Protein AF-A0A972XB50-F1 (afdb_monomer_lite)

Foldseek 3Di:
DDPPPPPPPPPPPDDDDVLVVLLVVLLVLLCVQCVVVLVDPDADDVLVVLVVQQLDQVSLVVVQVVCLQQLQNCVSVVCVVQRNPPCSLSVLLCLQSVLLSLLLSLQLLLCVLLVPDDSVVSSVVSSCSSNDCPDPQRSHNVCSLLSQLSNLQSVLLSLVSVQDPDDPVNVVSPVSSLVSPLSSCSRHVCVVVLVVSLLSLLVSCCVVVVDDDSVVSSVVSCVSCVVSVCSVVVSVVCSVPPRQNRDPCNPPPDDDPDPVVVVVVVCCCCVVPVVVVVCVVVDPPPVPD

Structure (mmCIF, N/CA/C/O backbone):
data_AF-A0A972XB50-F1
#
_entry.id   AF-A0A972XB50-F1
#
loop_
_atom_site.group_PDB
_atom_site.id
_atom_site.type_symbol
_atom_site.label_atom_id
_atom_site.label_alt_id
_atom_site.label_comp_id
_atom_site.label_asym_id
_atom_site.label_entity_id
_atom_site.label_seq_id
_atom_site.pdbx_PDB_ins_code
_atom_site.Cartn_x
_atom_site.Cartn_y
_atom_site.Cartn_z
_atom_site.occupancy
_atom_site.B_iso_or_equiv
_atom_site.auth_seq_id
_atom_site.auth_comp_id
_atom_site.auth_asym_id
_atom_site.auth_atom_id
_atom_site.pdbx_PDB_model_num
ATOM 1 N N . MET A 1 1 ? -39.879 -7.696 40.692 1.00 48.97 1 MET A N 1
ATOM 2 C CA . MET A 1 1 ? -38.989 -7.023 39.719 1.00 48.97 1 MET A CA 1
ATOM 3 C C . MET A 1 1 ? -37.590 -7.612 39.847 1.00 48.97 1 MET A C 1
ATOM 5 O O . MET A 1 1 ? -36.814 -7.180 40.689 1.00 48.97 1 MET A O 1
ATOM 9 N N . SER A 1 2 ? -37.309 -8.669 39.085 1.00 44.53 2 SER A N 1
ATOM 10 C CA . SER A 1 2 ? -36.024 -9.371 39.072 1.00 44.53 2 SER A CA 1
ATOM 11 C C . SER A 1 2 ? -35.025 -8.618 38.188 1.00 44.53 2 SER A C 1
ATOM 13 O O . SER A 1 2 ? -35.254 -8.424 36.996 1.00 44.53 2 SER A O 1
ATOM 15 N N . ARG A 1 3 ? -33.904 -8.180 38.772 1.00 48.47 3 ARG A N 1
ATOM 16 C CA . ARG A 1 3 ? -32.744 -7.707 38.007 1.00 48.47 3 ARG A CA 1
ATOM 17 C C . ARG A 1 3 ? -32.146 -8.907 37.283 1.00 48.47 3 ARG A C 1
ATOM 19 O O . ARG A 1 3 ? -31.431 -9.697 37.889 1.00 48.47 3 ARG A O 1
ATOM 26 N N . ILE A 1 4 ? -32.443 -9.037 35.994 1.00 48.28 4 ILE A N 1
ATOM 27 C CA . ILE A 1 4 ? -31.667 -9.881 35.089 1.00 48.28 4 ILE A CA 1
ATOM 28 C C . ILE A 1 4 ? -30.285 -9.232 35.013 1.00 48.28 4 ILE A C 1
ATOM 30 O O . ILE A 1 4 ? -30.092 -8.229 34.327 1.00 48.28 4 ILE A O 1
ATOM 34 N N . SER A 1 5 ? -29.338 -9.751 35.794 1.00 48.16 5 SER A N 1
ATOM 35 C CA . SER A 1 5 ? -27.931 -9.411 35.648 1.00 48.16 5 SER A CA 1
ATOM 36 C C . SER A 1 5 ? -27.482 -9.962 34.301 1.00 48.16 5 SER A C 1
ATOM 38 O O . SER A 1 5 ? -27.169 -11.145 34.177 1.00 48.16 5 SER A O 1
ATOM 40 N N . GLN A 1 6 ? -27.498 -9.112 33.277 1.00 44.06 6 GLN A N 1
ATOM 41 C CA . GLN A 1 6 ? -26.770 -9.364 32.044 1.00 44.06 6 GLN A CA 1
ATOM 42 C C . GLN A 1 6 ? -25.288 -9.433 32.410 1.00 44.06 6 GLN A C 1
ATOM 44 O O . GLN A 1 6 ? -24.593 -8.422 32.480 1.00 44.06 6 GLN A O 1
ATOM 49 N N . THR A 1 7 ? -24.818 -10.640 32.706 1.00 44.72 7 THR A N 1
ATOM 50 C CA . THR A 1 7 ? -23.404 -10.978 32.666 1.00 44.72 7 THR A CA 1
ATOM 51 C C . THR A 1 7 ? -22.983 -10.814 31.217 1.00 44.72 7 THR A C 1
ATOM 53 O O . THR A 1 7 ? -23.210 -11.687 30.379 1.00 44.72 7 THR A O 1
ATOM 56 N N . SER A 1 8 ? -22.455 -9.636 30.905 1.00 41.78 8 SER A N 1
ATOM 57 C CA . SER A 1 8 ? -21.734 -9.384 29.670 1.00 41.78 8 SER A CA 1
ATOM 58 C C . SER A 1 8 ? -20.698 -10.498 29.494 1.00 41.78 8 SER A C 1
ATOM 60 O O . SER A 1 8 ? -19.988 -10.806 30.456 1.00 41.78 8 SER A O 1
ATOM 62 N N . PRO A 1 9 ? -20.617 -11.145 28.315 1.00 44.62 9 PRO A N 1
ATOM 63 C CA . PRO A 1 9 ? -19.616 -12.170 28.076 1.00 44.62 9 PRO A CA 1
ATOM 64 C C . PRO A 1 9 ? -18.245 -11.534 28.282 1.00 44.62 9 PRO A C 1
ATOM 66 O O . PRO A 1 9 ? -17.811 -10.662 27.524 1.00 44.62 9 PRO A O 1
ATOM 69 N N . SER A 1 10 ? -17.590 -11.934 29.366 1.00 39.41 10 SER A N 1
ATOM 70 C CA . SER A 1 10 ? -16.222 -11.573 29.670 1.00 39.41 10 SER A CA 1
ATOM 71 C C . SER A 1 10 ? -15.345 -12.202 28.594 1.00 39.41 10 SER A C 1
ATOM 73 O O . SER A 1 10 ? -14.933 -13.354 28.684 1.00 39.41 10 SER A O 1
ATOM 75 N N . PHE A 1 11 ? -15.050 -11.433 27.544 1.00 47.75 11 PHE A N 1
ATOM 76 C CA . PHE A 1 11 ? -13.965 -11.720 26.608 1.00 47.75 11 PHE A CA 1
ATOM 77 C C . PHE A 1 11 ? -12.626 -11.572 27.346 1.00 47.75 11 PHE A C 1
ATOM 79 O O . PHE A 1 11 ? -11.845 -10.647 27.115 1.00 47.75 11 PHE A O 1
ATOM 86 N N . ALA A 1 12 ? -12.362 -12.491 28.271 1.00 43.94 12 ALA A N 1
ATOM 87 C CA . ALA A 1 12 ? -11.057 -12.720 28.853 1.00 43.94 12 ALA A CA 1
ATOM 88 C C . ALA A 1 12 ? -10.196 -13.419 27.790 1.00 43.94 12 ALA A C 1
ATOM 90 O O . ALA A 1 12 ? -10.002 -14.630 27.806 1.00 43.94 12 ALA A O 1
ATOM 91 N N . ILE A 1 13 ? -9.727 -12.646 26.807 1.00 45.81 13 ILE A N 1
ATOM 92 C CA . ILE A 1 13 ? -8.777 -13.131 25.806 1.00 45.81 13 ILE A CA 1
ATOM 93 C C . ILE A 1 13 ? -7.420 -13.263 26.489 1.00 45.81 13 ILE A C 1
ATOM 95 O O . ILE A 1 13 ? -6.760 -12.271 26.812 1.00 45.81 13 ILE A O 1
ATOM 99 N N . ALA A 1 14 ? -7.033 -14.517 26.694 1.00 44.34 14 ALA A N 1
ATOM 100 C CA . ALA A 1 14 ? -5.740 -14.927 27.191 1.00 44.34 14 ALA A CA 1
ATOM 101 C C . ALA A 1 14 ? -4.576 -14.335 26.365 1.00 44.34 14 ALA A C 1
ATOM 103 O O . ALA A 1 14 ? -4.533 -14.338 25.134 1.00 44.34 14 ALA A O 1
ATOM 104 N N . GLN A 1 15 ? -3.668 -13.770 27.150 1.00 45.50 15 GLN A N 1
ATOM 105 C CA . GLN A 1 15 ? -2.257 -13.429 26.996 1.00 45.50 15 GLN A CA 1
ATOM 106 C C . GLN A 1 15 ? -1.523 -13.722 25.667 1.00 45.50 15 GLN A C 1
ATOM 108 O O . GLN A 1 15 ? -1.331 -14.856 25.247 1.00 45.50 15 GLN A O 1
ATOM 113 N N . GLY A 1 16 ? -0.978 -12.644 25.089 1.00 54.34 16 GLY A N 1
ATOM 114 C CA . GLY A 1 16 ? 0.437 -12.514 24.693 1.00 54.34 16 GLY A CA 1
ATOM 115 C C . GLY A 1 16 ? 1.001 -13.294 23.496 1.00 54.34 16 GLY A C 1
ATOM 116 O O . GLY A 1 16 ? 1.677 -12.684 22.675 1.00 54.34 16 GLY A O 1
ATOM 117 N N . GLY A 1 17 ? 0.756 -14.601 23.379 1.00 61.31 17 GLY A N 1
ATOM 118 C CA . GLY A 1 17 ? 1.557 -15.490 22.516 1.00 61.31 17 GLY A CA 1
ATOM 119 C C . GLY A 1 17 ? 1.054 -15.707 21.082 1.00 61.31 17 GLY A C 1
ATOM 120 O O . GLY A 1 17 ? 1.846 -16.027 20.200 1.00 61.31 17 GLY A O 1
ATOM 121 N N . GLY A 1 18 ? -0.242 -15.508 20.815 1.00 79.06 18 GLY A N 1
ATOM 122 C CA . GLY A 1 18 ? -0.852 -15.948 19.547 1.00 79.06 18 GLY A CA 1
ATOM 123 C C . GLY A 1 18 ? -0.472 -15.132 18.304 1.00 79.06 18 GLY A C 1
ATOM 124 O O . GLY A 1 18 ? -0.478 -15.654 17.195 1.00 79.06 18 GLY A O 1
ATOM 125 N N . SER A 1 19 ? -0.102 -13.853 18.448 1.00 87.44 19 SER A N 1
ATOM 126 C CA . SER A 1 19 ? 0.116 -12.993 17.273 1.00 87.44 19 SER A CA 1
ATOM 127 C C . SER A 1 19 ? 1.281 -13.452 16.399 1.00 87.44 19 SER A C 1
ATOM 129 O O . SER A 1 19 ? 1.175 -13.393 15.179 1.00 87.44 19 SER A O 1
ATOM 131 N N . PHE A 1 20 ? 2.370 -13.920 17.012 1.00 93.81 20 PHE A N 1
ATOM 132 C CA . PHE A 1 20 ? 3.528 -14.410 16.267 1.00 93.81 20 PHE A CA 1
ATOM 133 C C . PHE A 1 20 ? 3.198 -15.703 15.517 1.00 93.81 20 PHE A C 1
ATOM 135 O O . PHE A 1 20 ? 3.471 -15.804 14.327 1.00 93.81 20 PHE A O 1
ATOM 142 N N . GLN A 1 21 ? 2.532 -16.650 16.184 1.00 95.69 21 GLN A N 1
ATOM 143 C CA . GLN A 1 21 ? 2.100 -17.906 15.564 1.00 95.69 21 GLN A CA 1
ATOM 144 C C . GLN A 1 21 ? 1.172 -17.657 14.368 1.00 95.69 21 GLN A C 1
ATOM 146 O O . GLN A 1 21 ? 1.336 -18.280 13.326 1.00 95.69 21 GLN A O 1
ATOM 151 N N . HIS A 1 22 ? 0.240 -16.707 14.483 1.00 96.69 22 HIS A N 1
ATOM 152 C CA . HIS A 1 22 ? -0.677 -16.355 13.395 1.00 96.69 22 HIS A CA 1
ATOM 153 C C . HIS A 1 22 ? 0.064 -15.731 12.205 1.00 96.69 22 HIS A C 1
ATOM 155 O O . HIS A 1 22 ? -0.227 -16.071 11.063 1.00 96.69 22 HIS A O 1
ATOM 161 N N . ILE A 1 23 ? 1.057 -14.868 12.455 1.00 97.44 23 ILE A N 1
ATOM 162 C CA . ILE A 1 23 ? 1.918 -14.315 11.398 1.00 97.44 23 ILE A CA 1
ATOM 163 C C . ILE A 1 23 ? 2.697 -15.427 10.691 1.00 97.44 23 ILE A C 1
ATOM 165 O O . ILE A 1 23 ? 2.724 -15.460 9.464 1.00 97.44 23 ILE A O 1
ATOM 169 N N . VAL A 1 24 ? 3.289 -16.358 11.446 1.00 97.69 24 VAL A N 1
ATOM 170 C CA . VAL A 1 24 ? 3.995 -17.513 10.870 1.00 97.69 24 VAL A CA 1
ATOM 171 C C . VAL A 1 24 ? 3.054 -18.323 9.980 1.00 97.69 24 VAL A C 1
ATOM 173 O O . VAL A 1 24 ? 3.419 -18.633 8.851 1.00 97.69 24 VAL A O 1
ATOM 176 N N . TRP A 1 25 ? 1.827 -18.594 10.431 1.00 97.88 25 TRP A N 1
ATOM 177 C CA . TRP A 1 25 ? 0.823 -19.285 9.619 1.00 97.88 25 TRP A CA 1
ATOM 178 C C . TRP A 1 25 ? 0.483 -18.544 8.325 1.00 97.88 25 TRP A C 1
ATOM 180 O O . TRP A 1 25 ? 0.480 -19.164 7.266 1.00 97.88 25 TRP A O 1
ATOM 190 N N . ILE A 1 26 ? 0.258 -17.228 8.382 1.00 97.94 26 ILE A N 1
ATOM 191 C CA . ILE A 1 26 ? -0.007 -16.409 7.188 1.00 97.94 26 ILE A CA 1
ATOM 192 C C . ILE A 1 26 ? 1.157 -16.520 6.193 1.00 97.94 26 ILE A C 1
ATOM 194 O O . ILE A 1 26 ? 0.927 -16.746 5.006 1.00 97.94 26 ILE A O 1
ATOM 198 N N . ILE A 1 27 ? 2.401 -16.416 6.669 1.00 97.62 27 ILE A N 1
ATOM 199 C CA . ILE A 1 27 ? 3.596 -16.523 5.822 1.00 97.62 27 ILE A CA 1
ATOM 200 C C . ILE A 1 27 ? 3.705 -17.920 5.205 1.00 97.62 27 ILE A C 1
ATOM 202 O O . ILE A 1 27 ? 3.918 -18.028 4.000 1.00 97.62 27 ILE A O 1
ATOM 206 N N . LEU A 1 28 ? 3.531 -18.983 5.995 1.00 97.75 28 LEU A N 1
ATOM 207 C CA . LEU A 1 28 ? 3.602 -20.361 5.502 1.00 97.75 28 LEU A CA 1
ATOM 208 C C . LEU A 1 28 ? 2.532 -20.638 4.441 1.00 97.75 28 LEU A C 1
ATOM 210 O O . LEU A 1 28 ? 2.853 -21.202 3.399 1.00 97.75 28 LEU A O 1
ATOM 214 N N . CYS A 1 29 ? 1.289 -20.198 4.660 1.00 97.00 29 CYS A N 1
ATOM 215 C CA . CYS A 1 29 ? 0.222 -20.308 3.665 1.00 97.00 29 CYS A CA 1
ATOM 216 C C . CYS A 1 29 ? 0.545 -19.516 2.392 1.00 97.00 29 CYS A C 1
ATOM 218 O O . CYS A 1 29 ? 0.329 -20.017 1.291 1.00 97.00 29 CYS A O 1
ATOM 220 N N . GLY A 1 30 ? 1.098 -18.308 2.527 1.00 95.00 30 GLY A N 1
ATOM 221 C CA . GLY A 1 30 ? 1.508 -17.495 1.385 1.00 95.00 30 GLY A CA 1
ATOM 222 C C . GLY A 1 30 ? 2.646 -18.123 0.576 1.00 95.00 30 GLY A C 1
ATOM 223 O O . GLY A 1 30 ? 2.576 -18.147 -0.648 1.00 95.00 30 GLY A O 1
ATOM 224 N N . ILE A 1 31 ? 3.660 -18.686 1.241 1.00 95.19 31 ILE A N 1
ATOM 225 C CA . ILE A 1 31 ? 4.750 -19.424 0.583 1.00 95.19 31 ILE A CA 1
ATOM 226 C C . ILE A 1 31 ? 4.213 -20.695 -0.082 1.00 95.19 31 ILE A C 1
ATOM 228 O O . ILE A 1 31 ? 4.604 -21.000 -1.202 1.00 95.19 31 ILE A O 1
ATOM 232 N N . ALA A 1 32 ? 3.306 -21.428 0.564 1.00 95.25 32 ALA A N 1
ATOM 233 C CA . ALA A 1 32 ? 2.708 -22.620 -0.031 1.00 95.25 32 ALA A CA 1
ATOM 234 C C . ALA A 1 32 ? 1.881 -22.291 -1.286 1.00 95.25 32 ALA A C 1
ATOM 236 O O . ALA A 1 32 ? 1.919 -23.050 -2.251 1.00 95.25 32 ALA A O 1
ATOM 237 N N . ALA A 1 33 ? 1.164 -21.163 -1.287 1.00 93.38 33 ALA A N 1
ATOM 238 C CA . ALA A 1 33 ? 0.344 -20.732 -2.418 1.00 93.38 33 ALA A CA 1
ATOM 239 C C . ALA A 1 33 ? 1.173 -20.144 -3.573 1.00 93.38 33 ALA A C 1
ATOM 241 O O . ALA A 1 33 ? 0.917 -20.460 -4.731 1.00 93.38 33 ALA A O 1
ATOM 242 N N . HIS A 1 34 ? 2.170 -19.309 -3.262 1.00 91.44 34 HIS A N 1
ATOM 243 C CA . HIS A 1 34 ? 2.848 -18.460 -4.254 1.00 91.44 34 HIS A CA 1
ATOM 244 C C . HIS A 1 34 ? 4.355 -18.695 -4.360 1.00 91.44 34 HIS A C 1
ATOM 246 O O . HIS A 1 34 ? 5.009 -18.116 -5.218 1.00 91.44 34 HIS A O 1
ATOM 252 N N . GLY A 1 35 ? 4.949 -19.531 -3.508 1.00 90.94 35 GLY A N 1
ATOM 253 C CA . GLY A 1 35 ? 6.400 -19.735 -3.462 1.00 90.94 35 GLY A CA 1
ATOM 254 C C . GLY A 1 35 ? 6.978 -20.316 -4.752 1.00 90.94 35 GLY A C 1
ATOM 255 O O . GLY A 1 35 ? 8.119 -20.017 -5.095 1.00 90.94 35 GLY A O 1
ATOM 256 N N . SER A 1 36 ? 6.184 -21.076 -5.513 1.00 91.88 36 SER A N 1
ATOM 257 C CA . SER A 1 36 ? 6.576 -21.592 -6.830 1.00 91.88 36 SER A CA 1
ATOM 258 C C . SER A 1 36 ? 6.865 -20.480 -7.843 1.00 91.88 36 SER A C 1
ATOM 260 O O . SER A 1 36 ? 7.712 -20.670 -8.710 1.00 91.88 36 SER A O 1
ATOM 262 N N . ILE A 1 37 ? 6.252 -19.298 -7.702 1.00 90.31 37 ILE A N 1
ATOM 263 C CA . ILE A 1 37 ? 6.509 -18.131 -8.561 1.00 90.31 37 ILE A CA 1
ATOM 264 C C . ILE A 1 37 ? 7.985 -17.732 -8.502 1.00 90.31 37 ILE A C 1
ATOM 266 O O . ILE A 1 37 ? 8.566 -17.383 -9.529 1.00 90.31 37 ILE A O 1
ATOM 270 N N . LEU A 1 38 ? 8.625 -17.838 -7.333 1.00 90.62 38 LEU A N 1
ATOM 271 C CA . LEU A 1 38 ? 10.047 -17.521 -7.162 1.00 90.62 38 LEU A CA 1
ATOM 272 C C . LEU A 1 38 ? 10.971 -18.471 -7.938 1.00 90.62 38 LEU A C 1
ATOM 274 O O . LEU A 1 38 ? 12.125 -18.128 -8.177 1.00 90.62 38 LEU A O 1
ATOM 278 N N . LEU A 1 39 ? 10.471 -19.644 -8.338 1.00 90.62 39 LEU A N 1
ATOM 279 C CA . LEU A 1 39 ? 11.202 -20.637 -9.130 1.00 90.62 39 LEU A CA 1
ATOM 280 C C . LEU A 1 39 ? 11.033 -20.433 -10.640 1.00 90.62 39 LEU A C 1
ATOM 282 O O . LEU A 1 39 ? 11.607 -21.179 -11.428 1.00 90.62 39 LEU A O 1
ATOM 286 N N . THR A 1 40 ? 10.234 -19.449 -11.046 1.00 88.75 40 THR A N 1
ATOM 287 C CA . THR A 1 40 ? 10.004 -19.128 -12.454 1.00 88.75 40 THR A CA 1
ATOM 288 C C . THR A 1 40 ? 10.894 -17.977 -12.907 1.00 88.75 40 THR A C 1
ATOM 290 O O . THR A 1 40 ? 11.241 -17.085 -12.130 1.00 88.75 40 THR A O 1
ATOM 293 N N . ASP A 1 41 ? 11.179 -17.931 -14.199 1.00 82.31 41 ASP A N 1
ATOM 294 C CA . ASP A 1 41 ? 11.910 -16.862 -14.881 1.00 82.31 41 ASP A CA 1
ATOM 295 C C . ASP A 1 41 ? 11.006 -16.018 -15.792 1.00 82.31 41 ASP A C 1
ATOM 297 O O . ASP A 1 41 ? 11.502 -15.173 -16.534 1.00 82.31 41 ASP A O 1
ATOM 301 N N . TYR A 1 42 ? 9.679 -16.196 -15.716 1.00 83.81 42 TYR A N 1
ATOM 302 C CA . TYR A 1 42 ? 8.776 -15.465 -16.599 1.00 83.81 42 TYR A CA 1
ATOM 303 C C . TYR A 1 42 ? 8.907 -13.949 -16.399 1.00 83.81 42 TYR A C 1
ATOM 305 O O . TYR A 1 42 ? 9.027 -13.445 -15.274 1.00 83.81 42 TYR A O 1
ATOM 313 N N . ILE A 1 43 ? 8.838 -13.244 -17.523 1.00 83.75 43 ILE A N 1
ATOM 314 C CA . ILE A 1 43 ? 8.737 -11.795 -17.638 1.00 83.75 43 ILE A CA 1
ATOM 315 C C . ILE A 1 43 ? 7.552 -11.545 -18.565 1.00 83.75 43 ILE A C 1
ATOM 317 O O . ILE A 1 43 ? 7.488 -12.114 -19.655 1.00 83.75 43 ILE A O 1
ATOM 321 N N . LEU A 1 44 ? 6.591 -10.738 -18.121 1.00 85.44 44 LEU A N 1
ATOM 322 C CA . LEU A 1 44 ? 5.470 -10.334 -18.968 1.00 85.44 44 LEU A CA 1
ATOM 323 C C . LEU A 1 44 ? 5.835 -9.079 -19.759 1.00 85.44 44 LEU A C 1
ATOM 325 O O . LEU A 1 44 ? 6.855 -8.442 -19.500 1.00 85.44 44 LEU A O 1
ATOM 329 N N . TRP A 1 45 ? 4.992 -8.747 -20.735 1.00 77.94 45 TRP A N 1
ATOM 330 C CA . TRP A 1 45 ? 5.256 -7.715 -21.737 1.00 77.94 45 TRP A CA 1
ATOM 331 C C . TRP A 1 45 ? 5.790 -6.399 -21.146 1.00 77.94 45 TRP A C 1
ATOM 333 O O . TRP A 1 45 ? 6.876 -5.959 -21.521 1.00 77.94 45 TRP A O 1
ATOM 343 N N . ASP A 1 46 ? 5.090 -5.820 -20.167 1.00 83.94 46 ASP A N 1
ATOM 344 C CA . ASP A 1 46 ? 5.488 -4.542 -19.560 1.00 83.94 46 ASP A CA 1
ATOM 345 C C . ASP A 1 46 ? 6.828 -4.654 -18.814 1.00 83.94 46 ASP A C 1
ATOM 347 O O . ASP A 1 46 ? 7.689 -3.775 -18.912 1.00 83.94 46 ASP A O 1
ATOM 351 N N . GLY A 1 47 ? 7.055 -5.774 -18.126 1.00 88.00 47 GLY A N 1
ATOM 352 C CA . GLY A 1 47 ? 8.304 -6.075 -17.435 1.00 88.00 47 GLY A CA 1
ATOM 353 C C . GLY A 1 47 ? 9.509 -6.192 -18.363 1.00 88.00 47 GLY A C 1
ATOM 354 O O . GLY A 1 47 ? 10.619 -5.860 -17.948 1.00 88.00 47 GLY A O 1
ATOM 355 N N . TRP A 1 48 ? 9.321 -6.588 -19.625 1.00 88.69 48 TRP A N 1
ATOM 356 C CA . TRP A 1 48 ? 10.410 -6.580 -20.603 1.00 88.69 48 TRP A CA 1
ATOM 357 C C . TRP A 1 48 ? 10.875 -5.148 -20.895 1.00 88.69 48 TRP A C 1
ATOM 359 O O . TRP A 1 48 ? 12.074 -4.862 -20.829 1.00 88.69 48 TRP A O 1
ATOM 369 N N . SER A 1 49 ? 9.938 -4.218 -21.118 1.00 89.12 49 SER A N 1
ATOM 370 C CA . SER A 1 49 ? 10.263 -2.806 -21.351 1.00 89.12 49 SER A CA 1
ATOM 371 C C . SER A 1 49 ? 10.944 -2.177 -20.135 1.00 89.12 49 SER A C 1
ATOM 373 O O . SER A 1 49 ? 12.040 -1.634 -20.274 1.00 89.12 49 SER A O 1
ATOM 375 N N . TYR A 1 50 ? 10.377 -2.330 -18.932 1.00 90.19 50 TYR A N 1
ATOM 376 C CA . TYR A 1 50 ? 10.998 -1.803 -17.710 1.00 90.19 50 TYR A CA 1
ATOM 377 C C . TYR A 1 50 ? 12.370 -2.427 -17.440 1.00 90.19 50 TYR A C 1
ATOM 379 O O . TYR A 1 50 ? 13.303 -1.710 -17.089 1.00 90.19 50 TYR A O 1
ATOM 387 N N . GLY A 1 51 ? 12.528 -3.737 -17.644 1.00 89.94 51 GLY A N 1
ATOM 388 C CA . GLY A 1 51 ? 13.810 -4.421 -17.474 1.00 89.94 51 GLY A CA 1
ATOM 389 C C . GLY A 1 51 ? 14.877 -3.897 -18.436 1.00 89.94 51 GLY A C 1
ATOM 390 O O . GLY A 1 51 ? 16.010 -3.628 -18.028 1.00 89.94 51 GLY A O 1
ATOM 391 N N . SER A 1 52 ? 14.509 -3.664 -19.700 1.00 88.00 52 SER A N 1
ATOM 392 C CA . SER A 1 52 ? 15.427 -3.086 -20.687 1.00 88.00 52 SER A CA 1
ATOM 393 C C . SER A 1 52 ? 15.841 -1.651 -20.327 1.00 88.00 52 SER A C 1
ATOM 395 O O . SER A 1 52 ? 17.026 -1.331 -20.383 1.00 88.00 52 SER A O 1
ATOM 397 N N . TRP A 1 53 ? 14.905 -0.822 -19.849 1.00 91.19 53 TRP A N 1
ATOM 398 C CA . TRP A 1 53 ? 15.182 0.562 -19.453 1.00 91.19 53 TRP A CA 1
ATOM 399 C C . TRP A 1 53 ? 15.966 0.684 -18.143 1.00 91.19 53 TRP A C 1
ATOM 401 O O . TRP A 1 53 ? 16.675 1.665 -17.948 1.00 91.19 53 TRP A O 1
ATOM 411 N N . LEU A 1 54 ? 15.836 -0.279 -17.226 1.00 90.19 54 LEU A N 1
ATOM 412 C CA . LEU A 1 54 ? 16.552 -0.273 -15.942 1.00 90.19 54 LEU A CA 1
ATOM 413 C C . LEU A 1 54 ? 17.976 -0.821 -16.050 1.00 90.19 54 LEU A C 1
ATOM 415 O O . LEU A 1 54 ? 18.833 -0.430 -15.255 1.00 90.19 54 LEU A O 1
ATOM 419 N N . SER A 1 55 ? 18.228 -1.703 -17.020 1.00 85.62 55 SER A N 1
ATOM 420 C CA . SER A 1 55 ? 19.570 -2.231 -17.301 1.00 85.62 55 SER A CA 1
ATOM 421 C C . SER A 1 55 ? 20.449 -1.235 -18.068 1.00 85.62 55 SER A C 1
ATOM 423 O O . SER A 1 55 ? 21.672 -1.286 -17.958 1.00 85.62 55 SER A O 1
ATOM 425 N N . GLN A 1 56 ? 19.843 -0.287 -18.788 1.00 84.38 56 GLN A N 1
ATOM 426 C CA . GLN A 1 56 ? 20.532 0.769 -19.531 1.00 84.38 56 GLN A CA 1
ATOM 427 C C . GLN A 1 56 ? 20.398 2.103 -18.778 1.00 84.38 56 GLN A C 1
ATOM 429 O O . GLN A 1 56 ? 19.341 2.728 -18.774 1.00 84.38 56 GLN A O 1
ATOM 434 N N . HIS A 1 57 ? 21.459 2.541 -18.088 1.00 70.56 57 HIS A N 1
ATOM 435 C CA . HIS A 1 57 ? 21.424 3.711 -17.190 1.00 70.56 57 HIS A CA 1
ATOM 436 C C . HIS A 1 57 ? 20.900 5.009 -17.837 1.00 70.56 57 HIS A C 1
ATOM 438 O O . HIS A 1 57 ? 20.308 5.846 -17.155 1.00 70.56 57 HIS A O 1
ATOM 444 N N . ASP A 1 58 ? 21.101 5.187 -19.139 1.00 77.00 58 ASP A N 1
ATOM 445 C CA . ASP A 1 58 ? 20.625 6.319 -19.937 1.00 77.00 58 ASP A CA 1
ATOM 446 C C . ASP A 1 58 ? 19.100 6.301 -20.170 1.00 77.00 58 ASP A C 1
ATOM 448 O O . ASP A 1 58 ? 18.466 7.352 -20.331 1.00 77.00 58 ASP A O 1
ATOM 452 N N . GLN A 1 59 ? 18.478 5.124 -20.083 1.00 83.50 59 GLN A N 1
ATOM 453 C CA . GLN A 1 59 ? 17.062 4.904 -20.378 1.00 83.50 59 GLN A CA 1
ATOM 454 C C . GLN A 1 59 ? 16.132 5.074 -19.174 1.00 83.50 59 GLN A C 1
ATOM 456 O O . GLN A 1 59 ? 14.911 5.125 -19.342 1.00 83.50 59 GLN A O 1
ATOM 461 N N . ILE A 1 60 ? 16.667 5.312 -17.971 1.00 87.19 60 ILE A N 1
ATOM 462 C CA . ILE A 1 60 ? 15.858 5.678 -16.793 1.00 87.19 60 ILE A CA 1
ATOM 463 C C . ILE A 1 60 ? 15.033 6.959 -17.027 1.00 87.19 60 ILE A C 1
ATOM 465 O O . ILE A 1 60 ? 13.991 7.191 -16.406 1.00 87.19 60 ILE A O 1
ATOM 469 N N . THR A 1 61 ? 15.482 7.797 -17.961 1.00 90.44 61 THR A N 1
ATOM 470 C CA . THR A 1 61 ? 14.770 8.994 -18.409 1.00 90.44 61 THR A CA 1
ATOM 471 C C . THR A 1 61 ? 13.422 8.663 -19.056 1.00 90.44 61 THR A C 1
ATOM 473 O O . THR A 1 61 ? 12.479 9.434 -18.873 1.00 90.44 61 THR A O 1
ATOM 476 N N . HIS A 1 62 ? 13.280 7.509 -19.719 1.00 91.06 62 HIS A N 1
ATOM 477 C CA . HIS A 1 62 ? 12.004 7.038 -20.268 1.00 91.06 62 HIS A CA 1
ATOM 478 C C . HIS A 1 62 ? 11.006 6.710 -19.161 1.00 91.06 62 HIS A C 1
ATOM 480 O O . HIS A 1 62 ? 9.869 7.172 -19.214 1.00 91.06 62 HIS A O 1
ATOM 486 N N . ILE A 1 63 ? 11.452 6.006 -18.117 1.00 90.69 63 ILE A N 1
ATOM 487 C CA . ILE A 1 63 ? 10.639 5.704 -16.931 1.00 90.69 63 ILE A CA 1
ATOM 488 C C . ILE A 1 63 ? 10.193 7.003 -16.257 1.00 90.69 63 ILE A C 1
ATOM 490 O O . ILE A 1 63 ? 9.009 7.203 -15.989 1.00 90.69 63 ILE A O 1
ATOM 494 N N . ARG A 1 64 ? 11.132 7.930 -16.036 1.00 92.69 64 ARG A N 1
ATOM 495 C CA . ARG A 1 64 ? 10.825 9.245 -15.463 1.00 92.69 64 ARG A CA 1
ATOM 496 C C . ARG A 1 64 ? 9.784 9.990 -16.296 1.00 92.69 64 ARG A C 1
ATOM 498 O O . ARG A 1 64 ? 8.834 10.522 -15.730 1.00 92.69 64 ARG A O 1
ATOM 505 N N . ARG A 1 65 ? 9.964 10.032 -17.618 1.00 93.12 65 ARG A N 1
ATOM 506 C CA . ARG A 1 65 ? 9.050 10.710 -18.540 1.00 93.12 65 ARG A CA 1
ATOM 507 C C . ARG A 1 65 ? 7.662 10.077 -18.509 1.00 93.12 65 ARG A C 1
ATOM 509 O O . ARG A 1 65 ? 6.691 10.804 -18.353 1.00 93.12 65 ARG A O 1
ATOM 516 N N . LEU A 1 66 ? 7.573 8.750 -18.580 1.00 92.12 66 LEU A N 1
ATOM 517 C CA . LEU A 1 66 ? 6.311 8.015 -18.484 1.00 92.12 66 LEU A CA 1
ATOM 518 C C . LEU A 1 66 ? 5.559 8.385 -17.199 1.00 92.12 66 LEU A C 1
ATOM 520 O O . LEU A 1 66 ? 4.400 8.792 -17.245 1.00 92.12 66 LEU A O 1
ATOM 524 N N . PHE A 1 67 ? 6.242 8.322 -16.054 1.00 92.56 67 PHE A N 1
ATOM 525 C CA . PHE A 1 67 ? 5.637 8.635 -14.761 1.00 92.56 67 PHE A CA 1
ATOM 526 C C . PHE A 1 67 ? 5.280 10.117 -14.593 1.00 92.56 67 PHE A C 1
ATOM 528 O O . PHE A 1 67 ? 4.310 10.448 -13.911 1.00 92.56 67 PHE A O 1
ATOM 535 N N . GLN A 1 68 ? 6.016 11.023 -15.236 1.00 93.69 68 GLN A N 1
ATOM 536 C CA . GLN A 1 68 ? 5.646 12.436 -15.314 1.00 93.69 68 GLN A CA 1
ATOM 537 C C . GLN A 1 68 ? 4.392 12.650 -16.172 1.00 93.69 68 GLN A C 1
ATOM 539 O O . GLN A 1 68 ? 3.495 13.379 -15.750 1.00 93.69 68 GLN A O 1
ATOM 544 N N . GLU A 1 69 ? 4.295 11.996 -17.332 1.00 93.56 69 GLU A N 1
ATOM 545 C CA . GLU A 1 69 ? 3.149 12.125 -18.239 1.00 93.56 69 GLU A CA 1
ATOM 546 C C . GLU A 1 69 ? 1.851 11.614 -17.590 1.00 93.56 69 GLU A C 1
ATOM 548 O O . GLU A 1 69 ? 0.833 12.306 -17.640 1.00 93.56 69 GLU A O 1
ATOM 553 N N . ILE A 1 70 ? 1.887 10.487 -16.867 1.00 92.38 70 ILE A N 1
ATOM 554 C CA . ILE A 1 70 ? 0.709 9.958 -16.146 1.00 92.38 70 ILE A CA 1
ATOM 555 C C . ILE A 1 70 ? 0.387 10.692 -14.827 1.00 92.38 70 ILE A C 1
ATOM 557 O O . ILE A 1 70 ? -0.535 10.290 -14.113 1.00 92.38 70 ILE A O 1
ATOM 561 N N . GLY A 1 71 ? 1.148 11.732 -14.458 1.00 91.69 71 GLY A N 1
ATOM 562 C CA . GLY A 1 71 ? 0.927 12.494 -13.222 1.00 91.69 71 GLY A CA 1
ATOM 563 C C . GLY A 1 71 ? 1.299 11.738 -11.938 1.00 91.69 71 GLY A C 1
ATOM 564 O O . GLY A 1 71 ? 0.664 11.912 -10.895 1.00 91.69 71 GLY A O 1
ATOM 565 N N . ARG A 1 72 ? 2.307 10.858 -11.998 1.00 92.56 72 ARG A N 1
ATOM 566 C CA . ARG A 1 72 ? 2.795 10.039 -10.871 1.00 92.56 72 ARG A CA 1
ATOM 567 C C . ARG A 1 72 ? 4.333 10.020 -10.772 1.00 92.56 72 ARG A C 1
ATOM 569 O O . ARG A 1 72 ? 4.935 8.958 -10.675 1.00 92.56 72 ARG A O 1
ATOM 576 N N . PRO A 1 73 ? 5.023 11.174 -10.758 1.00 92.06 73 PRO A N 1
ATOM 577 C CA . PRO A 1 73 ? 6.488 11.227 -10.858 1.00 92.06 73 PRO A CA 1
ATOM 578 C C . PRO A 1 73 ? 7.239 10.564 -9.693 1.00 92.06 73 PRO A C 1
ATOM 580 O O . PRO A 1 73 ? 8.426 10.274 -9.815 1.00 92.06 73 PRO A O 1
ATOM 583 N N . LEU A 1 74 ? 6.573 10.339 -8.560 1.00 91.81 74 LEU A N 1
ATOM 584 C CA . LEU A 1 74 ? 7.177 9.735 -7.370 1.00 91.81 74 LEU A CA 1
ATOM 585 C C . LEU A 1 74 ? 7.288 8.223 -7.465 1.00 91.81 74 LEU A C 1
ATOM 587 O O . LEU A 1 74 ? 8.086 7.628 -6.744 1.00 91.81 74 LEU A O 1
ATOM 591 N N . ASP A 1 75 ? 6.557 7.619 -8.395 1.00 92.25 75 ASP A N 1
ATOM 592 C CA . ASP A 1 75 ? 6.708 6.215 -8.733 1.00 92.25 75 ASP A CA 1
ATOM 593 C C . ASP A 1 75 ? 8.153 5.884 -9.113 1.00 92.25 75 ASP A C 1
ATOM 595 O O . ASP A 1 75 ? 8.656 4.818 -8.782 1.00 92.25 75 ASP A O 1
ATOM 599 N N . MET A 1 76 ? 8.883 6.828 -9.715 1.00 91.12 76 MET A N 1
ATOM 600 C CA . MET A 1 76 ? 10.298 6.646 -10.034 1.00 91.12 76 MET A CA 1
ATOM 601 C C . MET A 1 76 ? 11.142 6.263 -8.805 1.00 91.12 76 MET A C 1
ATOM 603 O O . MET A 1 76 ? 12.072 5.475 -8.942 1.00 91.12 76 MET A O 1
ATOM 607 N N . LEU A 1 77 ? 10.812 6.766 -7.606 1.00 92.06 77 LEU A N 1
ATOM 608 C CA . LEU A 1 77 ? 11.554 6.459 -6.373 1.00 92.06 77 LEU A CA 1
ATOM 609 C C . LEU A 1 77 ? 11.532 4.971 -6.041 1.00 92.06 77 LEU A C 1
ATOM 611 O O . LEU A 1 77 ? 12.490 4.440 -5.485 1.00 92.06 77 LEU A O 1
ATOM 615 N N . PHE A 1 78 ? 10.439 4.310 -6.400 1.00 92.69 78 PHE A N 1
ATOM 616 C CA . PHE A 1 78 ? 10.258 2.891 -6.191 1.00 92.69 78 PHE A CA 1
ATOM 617 C C . PHE A 1 78 ? 11.187 2.111 -7.132 1.00 92.69 78 PHE A C 1
ATOM 619 O O . PHE A 1 78 ? 11.740 1.097 -6.730 1.00 92.69 78 PHE A O 1
ATOM 626 N N . TRP A 1 79 ? 11.450 2.599 -8.343 1.00 91.62 79 TRP A N 1
ATOM 627 C CA . TRP A 1 79 ? 12.310 1.919 -9.318 1.00 91.62 79 TRP A CA 1
ATOM 628 C C . TRP A 1 79 ? 13.813 2.050 -9.056 1.00 91.62 79 TRP A C 1
ATOM 630 O O . TRP A 1 79 ? 14.582 1.209 -9.519 1.00 91.62 79 TRP A O 1
ATOM 640 N N . LEU A 1 80 ? 14.236 3.074 -8.306 1.00 91.38 80 LEU A N 1
ATOM 641 C CA . LEU A 1 80 ? 15.652 3.366 -8.041 1.00 91.38 80 LEU A CA 1
ATOM 642 C C . LEU A 1 80 ? 16.477 2.179 -7.510 1.00 91.38 80 LEU A C 1
ATOM 644 O O . LEU A 1 80 ? 17.601 2.019 -7.983 1.00 91.38 80 LEU A O 1
ATOM 648 N N . PRO A 1 81 ? 15.976 1.323 -6.595 1.00 91.62 81 PRO A N 1
ATOM 649 C CA . PRO A 1 81 ? 16.731 0.174 -6.095 1.00 91.62 81 PRO A CA 1
ATOM 650 C C . PRO A 1 81 ? 17.103 -0.860 -7.166 1.00 91.62 81 PRO A C 1
ATOM 652 O O . PRO A 1 81 ? 17.969 -1.691 -6.915 1.00 91.62 81 PRO A O 1
ATOM 655 N N . PHE A 1 82 ? 16.457 -0.836 -8.336 1.00 91.19 82 PHE A N 1
ATOM 656 C CA . PHE A 1 82 ? 16.678 -1.815 -9.403 1.00 91.19 82 PHE A CA 1
ATOM 657 C C . PHE A 1 82 ? 17.508 -1.287 -10.579 1.00 91.19 82 PHE A C 1
ATOM 659 O O . PHE A 1 82 ? 17.757 -2.028 -11.532 1.00 91.19 82 PHE A O 1
ATOM 666 N N . VAL A 1 83 ? 17.909 -0.016 -10.535 1.00 91.06 83 VAL A N 1
ATOM 667 C CA . VAL A 1 83 ? 18.689 0.635 -11.593 1.00 91.06 83 VAL A CA 1
ATOM 668 C C . VAL A 1 83 ? 20.101 0.052 -11.618 1.00 91.06 83 VAL A C 1
ATOM 670 O O . VAL A 1 83 ? 20.799 0.085 -10.607 1.00 91.06 83 VAL A O 1
ATOM 673 N N . GLY A 1 84 ? 20.527 -0.463 -12.774 1.00 86.12 84 GLY A N 1
ATOM 674 C CA . GLY A 1 84 ? 21.853 -1.068 -12.949 1.00 86.12 84 GLY A CA 1
ATOM 675 C C . GLY A 1 84 ? 22.017 -2.455 -12.314 1.00 86.12 84 GLY A C 1
ATOM 676 O O . GLY A 1 84 ? 23.129 -2.975 -12.269 1.00 86.12 84 GLY A O 1
ATOM 677 N N . ALA A 1 85 ? 20.940 -3.071 -11.815 1.00 88.12 85 ALA A N 1
ATOM 678 C CA . ALA A 1 85 ? 21.000 -4.438 -11.312 1.00 88.12 85 ALA A CA 1
ATOM 679 C C . ALA A 1 85 ? 21.109 -5.436 -12.479 1.00 88.12 85 ALA A C 1
ATOM 681 O O . ALA A 1 85 ? 20.298 -5.403 -13.401 1.00 88.12 85 ALA A O 1
ATOM 682 N N . GLU A 1 86 ? 22.058 -6.377 -12.412 1.00 86.88 86 GLU A N 1
ATOM 683 C CA . GLU A 1 86 ? 22.276 -7.386 -13.469 1.00 86.88 86 GLU A CA 1
ATOM 684 C C . GLU A 1 86 ? 21.034 -8.247 -13.749 1.00 86.88 86 GLU A C 1
ATOM 686 O O . GLU A 1 86 ? 20.852 -8.746 -14.857 1.00 86.88 86 GLU A O 1
ATOM 691 N N . ASN A 1 87 ? 20.156 -8.412 -12.753 1.00 88.56 87 ASN A N 1
ATOM 692 C CA . ASN A 1 87 ? 18.927 -9.186 -12.884 1.00 88.56 87 ASN A CA 1
ATOM 693 C C . ASN A 1 87 ? 17.735 -8.506 -12.194 1.00 88.56 87 ASN A C 1
ATOM 695 O O . ASN A 1 87 ? 17.141 -9.022 -11.243 1.00 88.56 87 ASN A O 1
ATOM 699 N N . THR A 1 88 ? 17.404 -7.299 -12.660 1.00 89.38 88 THR A N 1
ATOM 700 C CA . THR A 1 88 ? 16.286 -6.477 -12.169 1.00 89.38 88 THR A CA 1
ATOM 701 C C . THR A 1 88 ? 14.972 -7.255 -12.042 1.00 89.38 88 THR A C 1
ATOM 703 O O . THR A 1 88 ? 14.269 -7.097 -11.045 1.00 89.38 88 THR A O 1
ATOM 706 N N . ALA A 1 89 ? 14.652 -8.125 -13.007 1.00 88.38 89 ALA A N 1
ATOM 707 C CA . ALA A 1 89 ? 13.423 -8.918 -12.989 1.00 88.38 89 ALA A CA 1
ATOM 708 C C . ALA A 1 89 ? 13.351 -9.850 -11.768 1.00 88.38 89 ALA A C 1
ATOM 710 O O . ALA A 1 89 ? 12.330 -9.885 -11.082 1.00 88.38 89 ALA A O 1
ATOM 711 N N . ILE A 1 90 ? 14.445 -10.550 -11.445 1.00 90.62 90 ILE A N 1
ATOM 712 C CA . ILE A 1 90 ? 14.511 -11.408 -10.255 1.00 90.62 90 ILE A CA 1
ATOM 713 C C . ILE A 1 90 ? 14.377 -10.569 -8.982 1.00 90.62 90 ILE A C 1
ATOM 715 O O . ILE A 1 90 ? 13.571 -10.899 -8.114 1.00 90.62 90 ILE A O 1
ATOM 719 N N . TRP A 1 91 ? 15.112 -9.462 -8.858 1.00 90.50 91 TRP A N 1
ATOM 720 C CA . TRP A 1 91 ? 15.057 -8.639 -7.645 1.00 90.50 91 TRP A CA 1
ATOM 721 C C . TRP A 1 91 ? 13.675 -8.038 -7.392 1.00 90.50 91 TRP A C 1
ATOM 723 O O . TRP A 1 91 ? 13.190 -8.064 -6.259 1.00 90.50 91 TRP A O 1
ATOM 733 N N . ALA A 1 92 ? 13.010 -7.546 -8.435 1.00 89.81 92 ALA A N 1
ATOM 734 C CA . ALA A 1 92 ? 11.651 -7.040 -8.313 1.00 89.81 92 ALA A CA 1
ATOM 735 C C . ALA A 1 92 ? 10.640 -8.146 -8.006 1.00 89.81 92 ALA A C 1
ATOM 737 O O . ALA A 1 92 ? 9.709 -7.913 -7.238 1.00 89.81 92 ALA A O 1
ATOM 738 N N . LYS A 1 93 ? 10.850 -9.361 -8.529 1.00 90.94 93 LYS A N 1
ATOM 739 C CA . LYS A 1 93 ? 10.048 -10.540 -8.186 1.00 90.94 93 LYS A CA 1
ATOM 740 C C . LYS A 1 93 ? 10.134 -10.851 -6.695 1.00 90.94 93 LYS A C 1
ATOM 742 O O . LYS A 1 93 ? 9.103 -10.948 -6.031 1.00 90.94 93 LYS A O 1
ATOM 747 N N . TRP A 1 94 ? 11.347 -10.919 -6.143 1.00 92.44 94 TRP A N 1
ATOM 748 C CA . TRP A 1 94 ? 11.559 -11.101 -4.704 1.00 92.44 94 TRP A CA 1
ATOM 749 C C . TRP A 1 94 ? 10.944 -9.970 -3.878 1.00 92.44 94 TRP A C 1
ATOM 751 O O . TRP A 1 94 ? 10.280 -10.238 -2.876 1.00 92.44 94 TRP A O 1
ATOM 761 N N . ALA A 1 95 ? 11.112 -8.716 -4.305 1.00 92.94 95 ALA A N 1
ATOM 762 C CA . ALA A 1 95 ? 10.520 -7.566 -3.628 1.00 92.94 95 ALA A CA 1
ATOM 763 C C . ALA A 1 95 ? 8.983 -7.613 -3.646 1.00 92.94 95 ALA A C 1
ATOM 765 O O . ALA A 1 95 ? 8.353 -7.388 -2.613 1.00 92.94 95 ALA A O 1
ATOM 766 N N . GLY A 1 96 ? 8.383 -7.950 -4.789 1.00 92.06 96 GLY A N 1
ATOM 767 C CA . GLY A 1 96 ? 6.937 -8.054 -4.964 1.00 92.06 96 GLY A CA 1
ATOM 768 C C . GLY A 1 96 ? 6.325 -9.190 -4.147 1.00 92.06 96 GLY A C 1
ATOM 769 O O . GLY A 1 96 ? 5.358 -8.973 -3.418 1.00 92.06 96 GLY A O 1
ATOM 770 N N . VAL A 1 97 ? 6.926 -10.385 -4.188 1.00 92.31 97 VAL A N 1
ATOM 771 C CA . VAL A 1 97 ? 6.501 -11.529 -3.361 1.00 92.31 97 VAL A CA 1
ATOM 772 C C . VAL A 1 97 ? 6.687 -11.219 -1.873 1.00 92.31 97 VAL A C 1
ATOM 774 O O . VAL A 1 97 ? 5.784 -11.460 -1.075 1.00 92.31 97 VAL A O 1
ATOM 777 N N . GLY A 1 98 ? 7.816 -10.625 -1.482 1.00 94.00 98 GLY A N 1
ATOM 778 C CA . GLY A 1 98 ? 8.060 -10.212 -0.100 1.00 94.00 98 GLY A CA 1
ATOM 779 C C . GLY A 1 98 ? 7.021 -9.205 0.397 1.00 94.00 98 GLY A C 1
ATOM 780 O O . GLY A 1 98 ? 6.439 -9.386 1.467 1.00 94.00 98 GLY A O 1
ATOM 781 N N . ALA A 1 99 ? 6.720 -8.179 -0.401 1.00 94.31 99 ALA A N 1
ATOM 782 C CA . ALA A 1 99 ? 5.676 -7.207 -0.093 1.00 94.31 99 ALA A CA 1
ATOM 783 C C . ALA A 1 99 ? 4.287 -7.862 -0.007 1.00 94.31 99 ALA A C 1
ATOM 785 O O . ALA A 1 99 ? 3.518 -7.557 0.910 1.00 94.31 99 ALA A O 1
ATOM 786 N N . TRP A 1 100 ? 3.985 -8.809 -0.901 1.00 93.12 100 TRP A N 1
ATOM 787 C CA . TRP A 1 100 ? 2.747 -9.584 -0.857 1.00 93.12 100 TRP A CA 1
ATOM 788 C C . TRP A 1 100 ? 2.602 -10.394 0.431 1.00 93.12 100 TRP A C 1
ATOM 790 O O . TRP A 1 100 ? 1.519 -10.404 1.001 1.00 93.12 100 TRP A O 1
ATOM 800 N N . LEU A 1 101 ? 3.673 -11.014 0.936 1.00 94.56 101 LEU A N 1
ATOM 801 C CA . LEU A 1 101 ? 3.646 -11.754 2.204 1.00 94.56 101 LEU A CA 1
ATOM 802 C C . LEU A 1 101 ? 3.534 -10.824 3.425 1.00 94.56 101 LEU A C 1
ATOM 804 O O . LEU A 1 101 ? 2.855 -11.148 4.402 1.00 94.56 101 LEU A O 1
ATOM 808 N N . ILE A 1 102 ? 4.169 -9.649 3.377 1.00 96.62 102 ILE A N 1
ATOM 809 C CA . ILE A 1 102 ? 4.138 -8.663 4.469 1.00 96.62 102 ILE A CA 1
ATOM 810 C C . ILE A 1 102 ? 2.750 -8.021 4.609 1.00 96.62 102 ILE A C 1
ATOM 812 O O . ILE A 1 102 ? 2.273 -7.816 5.727 1.00 96.62 102 ILE A O 1
ATOM 816 N N . SER A 1 103 ? 2.090 -7.710 3.494 1.00 95.75 103 SER A N 1
ATOM 817 C CA . SER A 1 103 ? 0.776 -7.056 3.452 1.00 95.75 103 SER A CA 1
ATOM 818 C C . SER A 1 103 ? -0.297 -7.698 4.368 1.00 95.75 103 SER A C 1
ATOM 820 O O . SER A 1 103 ? -0.788 -7.014 5.273 1.00 95.75 103 SER A O 1
ATOM 822 N N . PRO A 1 104 ? -0.638 -8.996 4.242 1.00 96.31 104 PRO A N 1
ATOM 823 C CA . PRO A 1 104 ? -1.635 -9.664 5.077 1.00 96.31 104 PRO A CA 1
ATOM 824 C C . PRO A 1 104 ? -1.170 -9.815 6.530 1.00 96.31 104 PRO A C 1
ATOM 826 O O . PRO A 1 104 ? -1.998 -9.839 7.438 1.00 96.31 104 PRO A O 1
ATOM 829 N N . CYS A 1 105 ? 0.142 -9.842 6.793 1.00 97.81 105 CYS A N 1
ATOM 830 C CA . CYS A 1 105 ? 0.661 -9.799 8.160 1.00 97.81 105 CYS A CA 1
ATOM 831 C C . CYS A 1 105 ? 0.362 -8.444 8.822 1.00 97.81 105 CYS A C 1
ATOM 833 O O . CYS A 1 105 ? -0.092 -8.393 9.967 1.00 97.81 105 CYS A O 1
ATOM 835 N N . LEU A 1 106 ? 0.563 -7.336 8.100 1.00 97.81 106 LEU A N 1
ATOM 836 C CA . LEU A 1 106 ? 0.196 -6.000 8.576 1.00 97.81 106 LEU A CA 1
ATOM 837 C C . LEU A 1 106 ? -1.321 -5.857 8.729 1.00 97.81 106 LEU A C 1
ATOM 839 O O . LEU A 1 106 ? -1.775 -5.334 9.747 1.00 97.81 106 LEU A O 1
ATOM 843 N N . MET A 1 107 ? -2.104 -6.377 7.779 1.00 96.50 107 MET A N 1
ATOM 844 C CA . MET A 1 107 ? -3.565 -6.444 7.878 1.00 96.50 107 MET A CA 1
ATOM 845 C C . MET A 1 107 ? -4.005 -7.191 9.145 1.00 96.50 107 MET A C 1
ATOM 847 O O . MET A 1 107 ? -4.825 -6.673 9.905 1.00 96.50 107 MET A O 1
ATOM 851 N N . TYR A 1 108 ? -3.412 -8.352 9.441 1.00 96.94 108 TYR A N 1
ATOM 852 C CA . TYR A 1 108 ? -3.691 -9.107 10.665 1.00 96.94 108 TYR A CA 1
ATOM 853 C C . TYR A 1 108 ? -3.405 -8.275 11.918 1.00 96.94 108 TYR A C 1
ATOM 855 O O . TYR A 1 108 ? -4.243 -8.191 12.819 1.00 96.94 108 TYR A O 1
ATOM 863 N N . LEU A 1 109 ? -2.249 -7.606 11.967 1.00 95.94 109 LEU A N 1
ATOM 864 C CA . LEU A 1 109 ? -1.885 -6.734 13.085 1.00 95.94 109 LEU A CA 1
ATOM 865 C C . LEU A 1 109 ? -2.860 -5.562 13.243 1.00 95.94 109 LEU A C 1
ATOM 867 O O . LEU A 1 109 ? -3.220 -5.224 14.373 1.00 95.94 109 LEU A O 1
ATOM 871 N N . VAL A 1 110 ? -3.321 -4.969 12.140 1.00 94.81 110 VAL A N 1
ATOM 872 C CA . VAL A 1 110 ? -4.345 -3.916 12.142 1.00 94.81 110 VAL A CA 1
ATOM 873 C C . VAL A 1 110 ? -5.653 -4.444 12.720 1.00 94.81 110 VAL A C 1
ATOM 875 O O . VAL A 1 110 ? -6.163 -3.858 13.675 1.00 94.81 110 VAL A O 1
ATOM 878 N N . LEU A 1 111 ? -6.165 -5.571 12.222 1.00 92.94 111 LEU A N 1
ATOM 879 C CA . LEU A 1 111 ? -7.418 -6.169 12.693 1.00 92.94 111 LEU A CA 1
ATOM 880 C C . LEU A 1 111 ? -7.342 -6.560 14.176 1.00 92.94 111 LEU A C 1
ATOM 882 O O . LEU A 1 111 ? -8.219 -6.197 14.968 1.00 92.94 111 LEU A O 1
ATOM 886 N N . ALA A 1 112 ? -6.255 -7.219 14.581 1.00 91.50 112 ALA A N 1
ATOM 887 C CA . ALA A 1 112 ? -6.026 -7.639 15.959 1.00 91.50 112 ALA A CA 1
ATOM 888 C C . ALA A 1 112 ? -5.885 -6.444 16.916 1.00 91.50 112 ALA A C 1
ATOM 890 O O . ALA A 1 112 ? -6.386 -6.485 18.044 1.00 91.50 112 ALA A O 1
ATOM 891 N N . LYS A 1 113 ? -5.225 -5.361 16.482 1.00 90.00 113 LYS A N 1
ATOM 892 C CA . LYS A 1 113 ? -5.042 -4.145 17.288 1.00 90.00 113 LYS A CA 1
ATOM 893 C C . LYS A 1 113 ? -6.302 -3.287 17.352 1.00 90.00 113 LYS A C 1
ATOM 895 O O . LYS A 1 113 ? -6.593 -2.703 18.399 1.00 90.00 113 LYS A O 1
ATOM 900 N N . ALA A 1 114 ? -7.052 -3.219 16.257 1.00 88.19 114 ALA A N 1
ATOM 901 C CA . ALA A 1 114 ? -8.318 -2.505 16.191 1.00 88.19 114 ALA A CA 1
ATOM 902 C C . ALA A 1 114 ? -9.407 -3.200 17.027 1.00 88.19 114 ALA A C 1
ATOM 904 O O . ALA A 1 114 ? -10.302 -2.519 17.523 1.00 88.19 114 ALA A O 1
ATOM 905 N N . LYS A 1 115 ? -9.288 -4.521 17.251 1.00 86.44 115 LYS A N 1
ATOM 906 C CA . LYS A 1 115 ? -10.260 -5.351 17.988 1.00 86.44 115 LYS A CA 1
ATOM 907 C C . LYS A 1 115 ? -11.672 -5.284 17.386 1.00 86.44 115 LYS A C 1
ATOM 909 O O . LYS A 1 115 ? -12.656 -5.357 18.114 1.00 86.44 115 LYS A O 1
ATOM 914 N N . LEU A 1 116 ? -11.764 -5.111 16.065 1.00 79.69 116 LEU A N 1
ATOM 915 C CA . LEU A 1 116 ? -13.046 -5.066 15.348 1.00 79.69 116 LEU A CA 1
ATOM 916 C C . LEU A 1 116 ? -13.640 -6.464 15.150 1.00 79.69 116 LEU A C 1
ATOM 918 O O . LEU A 1 116 ? -14.853 -6.606 15.054 1.00 79.69 116 LEU A O 1
ATOM 922 N N . VAL A 1 117 ? -12.782 -7.483 15.091 1.00 87.00 117 VAL A N 1
ATOM 923 C CA . VAL A 1 117 ? -13.148 -8.884 14.867 1.00 87.00 117 VAL A CA 1
ATOM 924 C C . VAL A 1 117 ? -12.339 -9.802 15.795 1.00 87.00 117 VAL A C 1
ATOM 926 O O . VAL A 1 117 ? -11.250 -9.412 16.238 1.00 87.00 117 VAL A O 1
ATOM 929 N N . PRO A 1 118 ? -12.831 -11.019 16.099 1.00 90.00 118 PRO A N 1
ATOM 930 C CA . PRO A 1 118 ? -12.050 -12.034 16.803 1.00 90.00 118 PRO A CA 1
ATOM 931 C C . PRO A 1 118 ? -10.748 -12.373 16.064 1.00 90.00 118 PRO A C 1
ATOM 933 O O . PRO A 1 118 ? -10.685 -12.310 14.836 1.00 90.00 118 PRO A O 1
ATOM 936 N N . ARG A 1 119 ? -9.708 -12.777 16.805 1.00 92.69 119 ARG A N 1
ATOM 937 C CA . ARG A 1 119 ? -8.383 -13.080 16.230 1.00 92.69 119 ARG A CA 1
ATOM 938 C C . ARG A 1 119 ? -8.413 -14.203 15.196 1.00 92.69 119 ARG A C 1
ATOM 940 O O . ARG A 1 119 ? -7.709 -14.093 14.201 1.00 92.69 119 ARG A O 1
ATOM 947 N N . GLU A 1 120 ? -9.245 -15.218 15.400 1.00 94.56 120 GLU A N 1
ATOM 948 C CA . GLU A 1 120 ? -9.374 -16.336 14.454 1.00 94.56 120 GLU A CA 1
ATOM 949 C C . GLU A 1 120 ? -10.033 -15.916 13.142 1.00 94.56 120 GLU A C 1
ATOM 951 O O . GLU A 1 120 ? -9.624 -16.343 12.063 1.00 94.56 120 GLU A O 1
ATOM 956 N N . VAL A 1 121 ? -11.007 -15.005 13.220 1.00 95.31 121 VAL A N 1
ATOM 957 C CA . VAL A 1 121 ? -11.621 -14.402 12.032 1.00 95.31 121 VAL A CA 1
ATOM 958 C C . VAL A 1 121 ? -10.592 -13.535 11.310 1.00 95.31 121 VAL A C 1
ATOM 960 O O . VAL A 1 121 ? -10.443 -13.655 10.099 1.00 95.31 121 VAL A O 1
ATOM 963 N N . ALA A 1 122 ? -9.817 -12.726 12.043 1.00 95.31 122 ALA A N 1
ATOM 964 C CA . ALA A 1 122 ? -8.730 -11.945 11.455 1.00 95.31 122 ALA A CA 1
ATOM 965 C C . ALA A 1 122 ? -7.688 -12.836 10.759 1.00 95.31 122 ALA A C 1
ATOM 967 O O . ALA A 1 122 ? -7.302 -12.534 9.633 1.00 95.31 122 ALA A O 1
ATOM 968 N N . LEU A 1 123 ? -7.261 -13.932 11.399 1.00 96.94 123 LEU A N 1
ATOM 969 C CA . LEU A 1 123 ? -6.342 -14.909 10.812 1.00 96.94 123 LEU A CA 1
ATOM 970 C C . LEU A 1 123 ? -6.928 -15.496 9.526 1.00 96.94 123 LEU A C 1
ATOM 972 O O . LEU A 1 123 ? -6.274 -15.440 8.491 1.00 96.94 123 LEU A O 1
ATOM 976 N N . SER A 1 124 ? -8.171 -15.979 9.573 1.00 97.00 124 SER A N 1
ATOM 977 C CA . SER A 1 124 ? -8.852 -16.574 8.418 1.00 97.00 124 SER A CA 1
ATOM 978 C C . SER A 1 124 ? -8.941 -15.592 7.247 1.00 97.00 124 SER A C 1
ATOM 980 O O . SER A 1 124 ? -8.578 -15.938 6.127 1.00 97.00 124 SER A O 1
ATOM 982 N N . CYS A 1 125 ? -9.329 -14.337 7.501 1.00 95.38 125 CYS A N 1
ATOM 983 C CA . CYS A 1 125 ? -9.354 -13.293 6.475 1.00 95.38 125 CYS A CA 1
ATOM 984 C C . CYS A 1 125 ? -7.967 -13.024 5.878 1.00 95.38 125 CYS A C 1
ATOM 986 O O . CYS A 1 125 ? -7.861 -12.804 4.677 1.00 95.38 125 CYS A O 1
ATOM 988 N N . CYS A 1 126 ? -6.906 -13.033 6.689 1.00 96.62 126 CYS A N 1
ATOM 989 C CA . CYS A 1 126 ? -5.545 -12.773 6.212 1.00 96.62 126 CYS A CA 1
ATOM 990 C C . CYS A 1 126 ? -4.950 -13.967 5.454 1.00 96.62 126 CYS A C 1
ATOM 992 O O . CYS A 1 126 ? -4.225 -13.763 4.485 1.00 96.62 126 CYS A O 1
ATOM 994 N N . VAL A 1 127 ? -5.287 -15.200 5.848 1.00 96.81 127 VAL A N 1
ATOM 995 C CA . VAL A 1 127 ? -4.944 -16.415 5.095 1.00 96.81 127 VAL A CA 1
ATOM 996 C C . VAL A 1 127 ? -5.662 -16.417 3.747 1.00 96.81 127 VAL A C 1
ATOM 998 O O . VAL A 1 127 ? -5.032 -16.641 2.720 1.00 96.81 127 VAL A O 1
ATOM 1001 N N . LEU A 1 128 ? -6.955 -16.088 3.714 1.00 95.50 128 LEU A N 1
ATOM 1002 C CA . LEU A 1 128 ? -7.674 -15.932 2.449 1.00 95.50 128 LEU A CA 1
ATOM 1003 C C . LEU A 1 128 ? -7.051 -14.825 1.591 1.00 95.50 128 LEU A C 1
ATOM 1005 O O . LEU A 1 128 ? -6.796 -15.046 0.414 1.00 95.50 128 LEU A O 1
ATOM 1009 N N . ALA A 1 129 ? -6.736 -13.668 2.179 1.00 92.94 129 ALA A N 1
ATOM 1010 C CA . ALA A 1 129 ? -6.123 -12.556 1.458 1.00 92.94 129 ALA A CA 1
ATOM 1011 C C . ALA A 1 129 ? -4.750 -12.906 0.859 1.00 92.94 129 ALA A C 1
ATOM 1013 O O . ALA A 1 129 ? -4.458 -12.457 -0.243 1.00 92.94 129 ALA A O 1
ATOM 1014 N N . VAL A 1 130 ? -3.917 -13.695 1.554 1.00 94.12 130 VAL A N 1
ATOM 1015 C CA . VAL A 1 130 ? -2.601 -14.090 1.025 1.00 94.12 130 VAL A CA 1
ATOM 1016 C C . VAL A 1 130 ? -2.700 -15.197 -0.020 1.00 94.12 130 VAL A C 1
ATOM 1018 O O . VAL A 1 130 ? -1.890 -15.215 -0.939 1.00 94.12 130 VAL A O 1
ATOM 1021 N N . VAL A 1 131 ? -3.663 -16.115 0.107 1.00 93.50 131 VAL A N 1
ATOM 1022 C CA . VAL A 1 131 ? -3.817 -17.268 -0.796 1.00 93.50 131 VAL A CA 1
ATOM 1023 C C . VAL A 1 131 ? -4.543 -16.888 -2.083 1.00 93.50 131 VAL A C 1
ATOM 1025 O O . VAL A 1 131 ? -4.197 -17.414 -3.138 1.00 93.50 131 VAL A O 1
ATOM 1028 N N . LEU A 1 132 ? -5.526 -15.983 -2.022 1.00 88.06 132 LEU A N 1
ATOM 1029 C CA . LEU A 1 132 ? -6.310 -15.610 -3.196 1.00 88.06 132 LEU A CA 1
ATOM 1030 C C . LEU A 1 132 ? -5.403 -15.020 -4.290 1.00 88.06 132 LEU A C 1
ATOM 1032 O O . LEU A 1 132 ? -4.710 -14.029 -4.034 1.00 88.06 132 LEU A O 1
ATOM 1036 N N . PRO A 1 133 ? -5.429 -15.578 -5.515 1.00 67.50 133 PRO A N 1
ATOM 1037 C CA . PRO A 1 133 ? -4.673 -15.057 -6.643 1.00 67.50 133 PRO A CA 1
ATOM 1038 C C . PRO A 1 133 ? -5.411 -13.837 -7.202 1.00 67.50 133 PRO A C 1
ATOM 1040 O O . PRO A 1 133 ? -6.013 -13.869 -8.265 1.00 67.50 133 PRO A O 1
ATOM 1043 N N . VAL A 1 134 ? -5.432 -12.739 -6.443 1.00 64.69 134 VAL A N 1
ATOM 1044 C CA . VAL A 1 134 ? -6.058 -11.485 -6.905 1.00 64.69 134 VAL A CA 1
ATOM 1045 C C . VAL A 1 134 ? -5.220 -10.848 -8.023 1.00 64.69 134 VAL A C 1
ATOM 1047 O O . VAL A 1 134 ? -5.715 -10.027 -8.790 1.00 64.69 134 VAL A O 1
ATOM 1050 N N . PHE A 1 135 ? -3.956 -11.260 -8.148 1.00 61.34 135 PHE A N 1
ATOM 1051 C CA . PHE A 1 135 ? -3.047 -10.841 -9.201 1.00 61.34 135 PHE A CA 1
ATOM 1052 C C . PHE A 1 135 ? -2.362 -12.073 -9.801 1.00 61.34 135 PHE A C 1
ATOM 1054 O O . PHE A 1 135 ? -1.352 -12.527 -9.271 1.00 61.34 135 PHE A O 1
ATOM 1061 N N . ASP A 1 136 ? -2.846 -12.568 -10.942 1.00 57.56 136 ASP A N 1
ATOM 1062 C CA . ASP A 1 136 ? -2.205 -13.649 -11.727 1.00 57.56 136 ASP A CA 1
ATOM 1063 C C . ASP A 1 136 ? -0.788 -13.291 -12.242 1.00 57.56 136 ASP A C 1
ATOM 1065 O O . ASP A 1 136 ? -0.122 -14.070 -12.915 1.00 57.56 136 ASP A O 1
ATOM 1069 N N . VAL A 1 137 ? -0.314 -12.088 -11.918 1.00 62.62 137 VAL A N 1
ATOM 1070 C CA . VAL A 1 137 ? 0.953 -11.476 -12.335 1.00 62.62 137 VAL A CA 1
ATOM 1071 C C . VAL A 1 137 ? 1.888 -11.206 -11.150 1.00 62.62 137 VAL A C 1
ATOM 1073 O O . VAL A 1 137 ? 2.814 -10.402 -11.231 1.00 62.62 137 VAL A O 1
ATOM 1076 N N . LEU A 1 138 ? 1.647 -11.853 -10.012 1.00 71.75 138 LEU A N 1
ATOM 1077 C CA . LEU A 1 138 ? 2.429 -11.666 -8.793 1.00 71.75 138 LEU A CA 1
ATOM 1078 C C . LEU A 1 138 ? 3.903 -12.012 -9.025 1.00 71.75 138 LEU A C 1
ATOM 1080 O O . LEU A 1 138 ? 4.212 -13.109 -9.453 1.00 71.75 138 LEU A O 1
ATOM 1084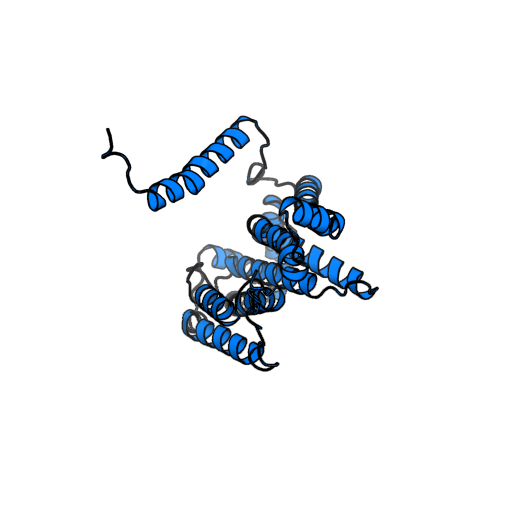 N N . GLY A 1 139 ? 4.820 -11.084 -8.745 1.00 74.06 139 GLY A N 1
ATOM 1085 C CA . GLY A 1 139 ? 6.247 -11.269 -9.043 1.00 74.06 139 GLY A CA 1
ATOM 1086 C C . GLY A 1 139 ? 6.685 -10.743 -10.415 1.00 74.06 139 GLY A C 1
ATOM 1087 O O . GLY A 1 139 ? 7.852 -10.877 -10.778 1.00 74.06 139 GLY A O 1
ATOM 1088 N N . GLU A 1 140 ? 5.779 -10.115 -11.160 1.00 87.81 140 GLU A N 1
ATOM 1089 C CA . GLU A 1 140 ? 6.107 -9.353 -12.360 1.00 87.81 140 GLU A CA 1
ATOM 1090 C C . GLU A 1 140 ? 6.652 -7.950 -12.003 1.00 87.81 140 GLU A C 1
ATOM 1092 O O . GLU A 1 140 ? 6.274 -7.336 -10.998 1.00 87.81 140 GLU A O 1
ATOM 1097 N N . LEU A 1 141 ? 7.590 -7.464 -12.823 1.00 88.38 141 LEU A N 1
ATOM 1098 C CA . LEU A 1 141 ? 8.341 -6.229 -12.603 1.00 88.38 141 LEU A CA 1
ATOM 1099 C C . LEU A 1 141 ? 7.446 -4.975 -12.606 1.00 88.38 141 LEU A C 1
ATOM 1101 O O . LEU A 1 141 ? 7.574 -4.144 -11.724 1.00 88.38 141 LEU A O 1
ATOM 1105 N N . SER A 1 142 ? 6.515 -4.799 -13.534 1.00 87.62 142 SER A N 1
ATOM 1106 C CA . SER A 1 142 ? 5.577 -3.664 -13.514 1.00 87.62 142 SER A CA 1
ATOM 1107 C C . SER A 1 142 ? 4.627 -3.653 -12.298 1.00 87.62 142 SER A C 1
ATOM 1109 O O . SER A 1 142 ? 4.154 -2.590 -11.890 1.00 87.62 142 SER A O 1
ATOM 1111 N N . ILE A 1 143 ? 4.380 -4.808 -11.666 1.00 87.44 143 ILE A N 1
ATOM 1112 C CA . ILE A 1 143 ? 3.387 -4.966 -10.589 1.00 87.44 143 ILE A CA 1
ATOM 1113 C C . ILE A 1 143 ? 3.971 -4.795 -9.181 1.00 87.44 143 ILE A C 1
ATOM 1115 O O . ILE A 1 143 ? 3.213 -4.541 -8.238 1.00 87.44 143 ILE A O 1
ATOM 1119 N N . TRP A 1 144 ? 5.291 -4.877 -8.981 1.00 90.38 144 TRP A N 1
ATOM 1120 C CA . TRP A 1 144 ? 5.856 -4.858 -7.620 1.00 90.38 144 TRP A CA 1
ATOM 1121 C C . TRP A 1 144 ? 5.462 -3.579 -6.841 1.00 90.38 144 TRP A C 1
ATOM 1123 O O . TRP A 1 144 ? 5.163 -3.643 -5.646 1.00 90.38 144 TRP A O 1
ATOM 1133 N N . MET A 1 145 ? 5.336 -2.430 -7.515 1.00 91.56 145 MET A N 1
ATOM 1134 C CA . MET A 1 145 ? 4.892 -1.168 -6.905 1.00 91.56 145 MET A CA 1
ATOM 1135 C C . MET A 1 145 ? 3.483 -1.249 -6.314 1.00 91.56 145 MET A C 1
ATOM 1137 O O . MET A 1 145 ? 3.203 -0.653 -5.271 1.00 91.56 145 MET A O 1
ATOM 1141 N N . ASN A 1 146 ? 2.598 -2.014 -6.957 1.00 89.62 146 ASN A N 1
ATOM 1142 C CA . ASN A 1 146 ? 1.243 -2.233 -6.471 1.00 89.62 146 ASN A CA 1
ATOM 1143 C C . ASN A 1 146 ? 1.291 -2.973 -5.137 1.00 89.62 146 ASN A C 1
ATOM 1145 O O . ASN A 1 146 ? 0.649 -2.542 -4.183 1.00 89.62 146 ASN A O 1
ATOM 1149 N N . THR A 1 147 ? 2.113 -4.017 -5.017 1.00 91.38 147 THR A N 1
ATOM 1150 C CA . THR A 1 147 ? 2.279 -4.735 -3.742 1.00 91.38 147 THR A CA 1
ATOM 1151 C C . THR A 1 147 ? 2.918 -3.855 -2.661 1.00 91.38 147 THR A C 1
ATOM 1153 O O . THR A 1 147 ? 2.441 -3.836 -1.524 1.00 91.38 147 THR A O 1
ATOM 1156 N N . ALA A 1 148 ? 3.911 -3.031 -3.018 1.00 93.88 148 ALA A N 1
ATOM 1157 C CA . ALA A 1 148 ? 4.524 -2.067 -2.104 1.00 93.88 148 ALA A CA 1
ATOM 1158 C C . ALA A 1 148 ? 3.508 -1.032 -1.586 1.00 93.88 148 ALA A C 1
ATOM 1160 O O . ALA A 1 148 ? 3.506 -0.703 -0.399 1.00 93.88 148 ALA A O 1
ATOM 1161 N N . SER A 1 149 ? 2.594 -0.564 -2.442 1.00 95.12 149 SER A N 1
ATOM 1162 C CA . SER A 1 149 ? 1.534 0.371 -2.045 1.00 95.12 149 SER A CA 1
ATOM 1163 C C . SER A 1 149 ? 0.611 -0.200 -0.963 1.00 95.12 149 SER A C 1
ATOM 1165 O O . SER A 1 149 ? 0.218 0.520 -0.046 1.00 95.12 149 SER A O 1
ATOM 1167 N N . VAL A 1 150 ? 0.309 -1.501 -1.025 1.00 94.56 150 VAL A N 1
ATOM 1168 C CA . VAL A 1 150 ? -0.566 -2.172 -0.058 1.00 94.56 150 VAL A CA 1
ATOM 1169 C C . VAL A 1 150 ? 0.154 -2.336 1.285 1.00 94.56 150 VAL A C 1
ATOM 1171 O O . VAL A 1 150 ? -0.440 -2.098 2.338 1.00 94.56 150 VAL A O 1
ATOM 1174 N N . VAL A 1 151 ? 1.458 -2.642 1.265 1.00 96.50 151 VAL A N 1
ATOM 1175 C CA . VAL A 1 151 ? 2.304 -2.638 2.473 1.00 96.50 151 VAL A CA 1
ATOM 1176 C C . VAL A 1 151 ? 2.325 -1.255 3.121 1.00 96.50 151 VAL A C 1
ATOM 1178 O O . VAL A 1 151 ? 2.117 -1.143 4.330 1.00 96.50 151 VAL A O 1
ATOM 1181 N N . LEU A 1 152 ? 2.520 -0.194 2.331 1.00 97.62 152 LEU A N 1
ATOM 1182 C CA . LEU A 1 152 ? 2.488 1.185 2.827 1.00 97.62 152 LEU A CA 1
ATOM 1183 C C . LEU A 1 152 ? 1.126 1.539 3.428 1.00 97.62 152 LEU A C 1
ATOM 1185 O O . LEU A 1 152 ? 1.077 2.145 4.497 1.00 97.62 152 LEU A O 1
ATOM 1189 N N . PHE A 1 153 ? 0.030 1.126 2.789 1.00 97.44 153 PHE A N 1
ATOM 1190 C CA . PHE A 1 153 ? -1.326 1.381 3.266 1.00 97.44 153 PHE A CA 1
ATOM 1191 C C . PHE A 1 153 ? -1.601 0.714 4.623 1.00 97.44 153 PHE A C 1
ATOM 1193 O O . PHE A 1 153 ? -1.983 1.390 5.584 1.00 97.44 153 PHE A O 1
ATOM 1200 N N . TRP A 1 154 ? -1.365 -0.597 4.744 1.00 97.19 154 TRP A N 1
ATOM 1201 C CA . TRP A 1 154 ? -1.576 -1.306 6.012 1.00 97.19 154 TRP A CA 1
ATOM 1202 C C . TRP A 1 154 ? -0.583 -0.873 7.091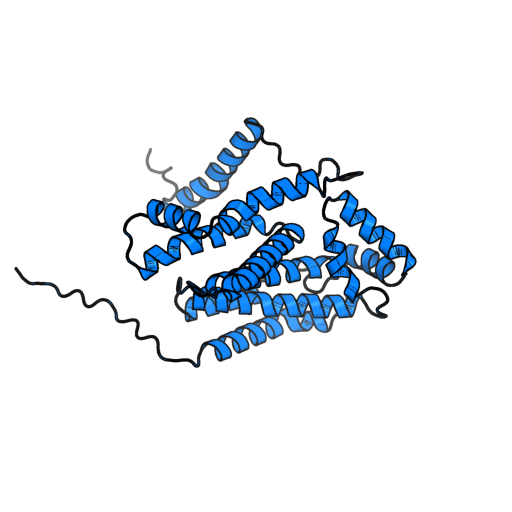 1.00 97.19 154 TRP A C 1
ATOM 1204 O O . TRP A 1 154 ? -0.957 -0.755 8.259 1.00 97.19 154 TRP A O 1
ATOM 1214 N N . GLY A 1 155 ? 0.659 -0.573 6.708 1.00 97.88 155 GLY A N 1
ATOM 1215 C CA . GLY A 1 155 ? 1.672 -0.017 7.600 1.00 97.88 155 GLY A CA 1
ATOM 1216 C C . GLY A 1 155 ? 1.243 1.334 8.169 1.00 97.88 155 GLY A C 1
ATOM 1217 O O . GLY A 1 155 ? 1.266 1.523 9.386 1.00 97.88 155 GLY A O 1
ATOM 1218 N N . ALA A 1 156 ? 0.764 2.246 7.320 1.00 97.62 156 ALA A N 1
ATOM 1219 C CA . ALA A 1 156 ? 0.228 3.538 7.737 1.00 97.62 156 ALA A CA 1
ATOM 1220 C C . ALA A 1 156 ? -0.935 3.372 8.722 1.00 97.62 156 ALA A C 1
ATOM 1222 O O . ALA A 1 156 ? -0.936 3.980 9.794 1.00 97.62 156 ALA A O 1
ATOM 1223 N N . TRP A 1 157 ? -1.889 2.490 8.416 1.00 96.38 157 TRP A N 1
ATOM 1224 C CA . TRP A 1 157 ? -3.016 2.203 9.303 1.00 96.38 157 TRP A CA 1
ATOM 1225 C C . TRP A 1 157 ? -2.543 1.662 10.662 1.00 96.38 157 TRP A C 1
ATOM 1227 O O . TRP A 1 157 ? -2.975 2.146 11.715 1.00 96.38 157 TRP A O 1
ATOM 1237 N N . LEU A 1 158 ? -1.598 0.720 10.672 1.00 95.81 158 LEU A N 1
ATOM 1238 C CA . LEU A 1 158 ? -1.029 0.181 11.906 1.00 95.81 158 LEU A CA 1
ATOM 1239 C C . LEU A 1 158 ? -0.333 1.265 12.741 1.00 95.81 158 LEU A C 1
ATOM 1241 O O . LEU A 1 158 ? -0.496 1.289 13.966 1.00 95.81 158 LEU A O 1
ATOM 1245 N N . LEU A 1 159 ? 0.401 2.182 12.103 1.00 95.56 159 LEU A N 1
ATOM 1246 C CA . LEU A 1 159 ? 1.021 3.328 12.772 1.00 95.56 159 LEU A CA 1
ATOM 1247 C C . LEU A 1 159 ? -0.035 4.224 13.425 1.00 95.56 159 LEU A C 1
ATOM 1249 O O . LEU A 1 159 ? 0.111 4.561 14.601 1.00 95.56 159 LEU A O 1
ATOM 1253 N N . VAL A 1 160 ? -1.140 4.528 12.732 1.00 93.12 160 VAL A N 1
ATOM 1254 C CA . VAL A 1 160 ? -2.249 5.318 13.298 1.00 93.12 160 VAL A CA 1
ATOM 1255 C C . VAL A 1 160 ? -2.848 4.646 14.531 1.00 93.12 160 VAL A C 1
ATOM 1257 O O . VAL A 1 160 ? -3.031 5.294 15.563 1.00 93.12 160 VAL A O 1
ATOM 1260 N N . LEU A 1 161 ? -3.098 3.335 14.476 1.00 90.50 161 LEU A N 1
ATOM 1261 C CA . LEU A 1 161 ? -3.601 2.578 15.631 1.00 90.50 161 LEU A CA 1
ATOM 1262 C C . LEU A 1 161 ? -2.599 2.516 16.791 1.00 90.50 161 LEU A C 1
ATOM 1264 O O . LEU A 1 161 ? -2.982 2.224 17.927 1.00 90.50 161 LEU A O 1
ATOM 1268 N N . SER A 1 162 ? -1.321 2.764 16.511 1.00 90.75 162 SER A N 1
ATOM 1269 C CA . SER A 1 162 ? -0.226 2.768 17.480 1.00 90.75 162 SER A CA 1
ATOM 1270 C C . SER A 1 162 ? 0.040 4.139 18.094 1.00 90.75 162 SER A C 1
ATOM 1272 O O . SER A 1 162 ? 0.855 4.222 19.011 1.00 90.75 162 SER A O 1
ATOM 1274 N N . LEU A 1 163 ? -0.636 5.198 17.634 1.00 89.00 163 LEU A N 1
ATOM 1275 C CA . LEU A 1 163 ? -0.392 6.549 18.123 1.00 89.00 163 LEU A CA 1
ATOM 1276 C C . LEU A 1 163 ? -0.711 6.669 19.625 1.00 89.00 163 LEU A C 1
ATOM 1278 O O . LEU A 1 163 ? -1.858 6.449 20.039 1.00 89.00 163 LEU A O 1
ATOM 1282 N N . PRO A 1 164 ? 0.267 7.063 20.462 1.00 79.81 164 PRO A N 1
ATOM 1283 C CA . PRO A 1 164 ? 0.003 7.373 21.859 1.00 79.81 164 PRO A CA 1
ATOM 1284 C C . PRO A 1 164 ? -0.896 8.611 21.954 1.00 79.81 164 PRO A C 1
ATOM 1286 O O . PRO A 1 164 ? -0.769 9.554 21.175 1.00 79.81 164 PRO A O 1
ATOM 1289 N N . ARG A 1 165 ? -1.811 8.633 22.933 1.00 70.31 165 ARG A N 1
ATOM 1290 C CA . ARG A 1 165 ? -2.836 9.689 23.037 1.00 70.31 165 ARG A CA 1
ATOM 1291 C C . ARG A 1 165 ? -2.263 11.100 23.244 1.00 70.31 165 ARG A C 1
ATOM 1293 O O . ARG A 1 165 ? -2.949 12.047 22.875 1.00 70.31 165 ARG A O 1
ATOM 1300 N N . ARG A 1 166 ? -1.075 11.252 23.850 1.00 66.12 166 ARG A N 1
ATOM 1301 C CA . ARG A 1 166 ? -0.456 12.552 24.195 1.00 66.12 166 ARG A CA 1
ATOM 1302 C C . ARG A 1 166 ? 1.078 12.459 24.332 1.00 66.12 166 ARG A C 1
ATOM 1304 O O . ARG A 1 166 ? 1.590 12.576 25.437 1.00 66.12 166 ARG A O 1
ATOM 1311 N N . ALA A 1 167 ? 1.820 12.218 23.248 1.00 72.62 167 ALA A N 1
ATOM 1312 C CA . ALA A 1 167 ? 3.294 12.234 23.295 1.00 72.62 167 ALA A CA 1
ATOM 1313 C C . ALA A 1 167 ? 3.893 13.031 22.126 1.00 72.62 167 ALA A C 1
ATOM 1315 O O . ALA A 1 167 ? 3.347 12.949 21.032 1.00 72.62 167 ALA A O 1
ATOM 1316 N N . PRO A 1 168 ? 5.018 13.749 22.285 1.00 71.25 168 PRO A N 1
ATOM 1317 C CA . PRO A 1 168 ? 5.647 14.487 21.182 1.00 71.25 168 PRO A CA 1
ATOM 1318 C C . PRO A 1 168 ? 6.039 13.573 20.008 1.00 71.25 168 PRO A C 1
ATOM 1320 O O . PRO A 1 168 ? 5.823 13.933 18.854 1.00 71.25 168 PRO A O 1
ATOM 1323 N N . LEU A 1 169 ? 6.468 12.335 20.293 1.00 81.06 169 LEU A N 1
ATOM 1324 C CA . LEU A 1 169 ? 6.734 11.300 19.282 1.00 81.06 169 LEU A CA 1
ATOM 1325 C C . LEU A 1 169 ? 5.506 10.978 18.405 1.00 81.06 169 LEU A C 1
ATOM 1327 O O . LEU A 1 169 ? 5.653 10.507 17.279 1.00 81.06 169 LEU A O 1
ATOM 1331 N N . SER A 1 170 ? 4.290 11.272 18.883 1.00 85.19 170 SER A N 1
ATOM 1332 C CA . SER A 1 170 ? 3.062 11.077 18.107 1.00 85.19 170 SER A CA 1
ATOM 1333 C C . SER A 1 170 ? 3.020 11.932 16.843 1.00 85.19 170 SER A C 1
ATOM 1335 O O . SER A 1 170 ? 2.469 11.473 15.850 1.00 85.19 170 SER A O 1
ATOM 1337 N N . TRP A 1 171 ? 3.626 13.126 16.835 1.00 89.81 171 TRP A N 1
ATOM 1338 C CA . TRP A 1 171 ? 3.644 13.984 15.648 1.00 89.81 171 TRP A CA 1
ATOM 1339 C C . TRP A 1 171 ? 4.506 13.402 14.536 1.00 89.81 171 TRP A C 1
ATOM 1341 O O . TRP A 1 171 ? 4.080 13.386 13.385 1.00 89.81 171 TRP A O 1
ATOM 1351 N N . PHE A 1 172 ? 5.674 12.861 14.887 1.00 91.38 172 PHE A N 1
ATOM 1352 C CA . PHE A 1 172 ? 6.541 12.191 13.923 1.00 91.38 172 PHE A CA 1
ATOM 1353 C C . PHE A 1 172 ? 5.864 10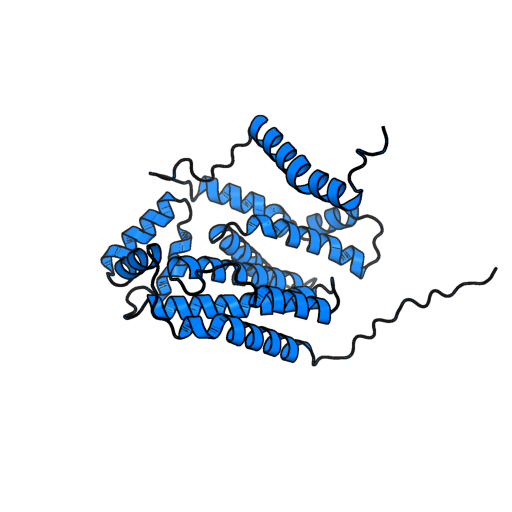.945 13.341 1.00 91.38 172 PHE A C 1
ATOM 1355 O O . PHE A 1 172 ? 5.749 10.819 12.127 1.00 91.38 172 PHE A O 1
ATOM 1362 N N . VAL A 1 173 ? 5.325 10.064 14.194 1.00 93.31 173 VAL A N 1
ATOM 1363 C CA . VAL A 1 173 ? 4.614 8.854 13.738 1.00 93.31 173 VAL A CA 1
ATOM 1364 C C . VAL A 1 173 ? 3.407 9.210 12.865 1.00 93.31 173 VAL A C 1
ATOM 1366 O O . VAL A 1 173 ? 3.139 8.538 11.873 1.00 93.31 173 VAL A O 1
ATOM 1369 N N . ARG A 1 174 ? 2.698 10.292 13.199 1.00 93.88 174 ARG A N 1
ATOM 1370 C CA . ARG A 1 174 ? 1.572 10.816 12.419 1.00 93.88 174 ARG A CA 1
ATOM 1371 C C . ARG A 1 174 ? 2.024 11.313 11.048 1.00 93.88 174 ARG A C 1
ATOM 1373 O O . ARG A 1 174 ? 1.416 10.927 10.058 1.00 93.88 174 ARG A O 1
ATOM 1380 N N . ALA A 1 175 ? 3.113 12.077 10.974 1.00 95.06 175 ALA A N 1
ATOM 1381 C CA . ALA A 1 175 ? 3.695 12.520 9.707 1.00 95.06 175 ALA A CA 1
ATOM 1382 C C . ALA A 1 175 ? 4.134 11.336 8.828 1.00 95.06 175 ALA A C 1
ATOM 1384 O O . ALA A 1 175 ? 3.822 11.311 7.640 1.00 95.06 175 ALA A O 1
ATOM 1385 N N . VAL A 1 176 ? 4.776 10.320 9.418 1.00 96.50 176 VAL A N 1
ATOM 1386 C CA . VAL A 1 176 ? 5.161 9.090 8.706 1.00 96.50 176 VAL A CA 1
ATOM 1387 C C . VAL A 1 176 ? 3.930 8.341 8.190 1.00 96.50 176 VAL A C 1
ATOM 1389 O O . VAL A 1 176 ? 3.910 7.936 7.032 1.00 96.50 176 VAL A O 1
ATOM 1392 N N . ALA A 1 177 ? 2.879 8.196 9.002 1.00 97.00 177 ALA A N 1
ATOM 1393 C CA . ALA A 1 177 ? 1.644 7.537 8.581 1.00 97.00 177 ALA A CA 1
ATOM 1394 C C . ALA A 1 177 ? 0.928 8.299 7.452 1.00 97.00 177 ALA A C 1
ATOM 1396 O O . ALA A 1 177 ? 0.481 7.682 6.488 1.00 97.00 177 ALA A O 1
ATOM 1397 N N . LEU A 1 178 ? 0.847 9.632 7.537 1.00 96.94 178 LEU A N 1
ATOM 1398 C CA . LEU A 1 178 ? 0.290 10.473 6.471 1.00 96.94 178 LEU A CA 1
ATOM 1399 C C . LEU A 1 178 ? 1.097 10.335 5.177 1.00 96.94 178 LEU A C 1
ATOM 1401 O O . LEU A 1 178 ? 0.509 10.147 4.115 1.00 96.94 178 LEU A O 1
ATOM 1405 N N . GLY A 1 179 ? 2.429 10.382 5.270 1.00 96.94 179 GLY A N 1
ATOM 1406 C CA . GLY A 1 179 ? 3.324 10.193 4.130 1.00 96.94 179 GLY A CA 1
ATOM 1407 C C . GLY A 1 179 ? 3.158 8.816 3.489 1.00 96.94 179 GLY A C 1
ATOM 1408 O O . GLY A 1 179 ? 3.035 8.718 2.272 1.00 96.94 179 GLY A O 1
ATOM 1409 N N . ALA A 1 180 ? 3.068 7.758 4.297 1.00 97.31 180 ALA A N 1
ATOM 1410 C CA . ALA A 1 180 ? 2.851 6.398 3.815 1.00 97.31 180 ALA A CA 1
ATOM 1411 C C . ALA A 1 180 ? 1.479 6.221 3.139 1.00 97.31 180 ALA A C 1
ATOM 1413 O O . ALA A 1 180 ? 1.418 5.646 2.055 1.00 97.31 180 ALA A O 1
ATOM 1414 N N . PHE A 1 181 ? 0.393 6.766 3.705 1.00 97.44 181 PHE A N 1
ATOM 1415 C CA . PHE A 1 181 ? -0.913 6.773 3.032 1.00 97.44 181 PHE A CA 1
ATOM 1416 C C . PHE A 1 181 ? -0.875 7.550 1.718 1.00 97.44 181 PHE A C 1
ATOM 1418 O O . PHE A 1 181 ? -1.379 7.075 0.704 1.00 97.44 181 PHE A O 1
ATOM 1425 N N . TRP A 1 182 ? -0.264 8.731 1.720 1.00 95.94 182 TRP A N 1
ATOM 1426 C CA . TRP A 1 182 ? -0.160 9.561 0.529 1.00 95.94 182 TRP A CA 1
ATOM 1427 C C . TRP A 1 182 ? 0.645 8.876 -0.585 1.00 95.94 182 TRP A C 1
ATOM 1429 O O . TRP A 1 182 ? 0.208 8.879 -1.737 1.00 95.94 182 TRP A O 1
ATOM 1439 N N . LEU A 1 183 ? 1.756 8.210 -0.246 1.00 95.62 183 LEU A N 1
ATOM 1440 C CA . LEU A 1 183 ? 2.502 7.371 -1.187 1.00 95.62 183 LEU A CA 1
ATOM 1441 C C . LEU A 1 183 ? 1.648 6.198 -1.678 1.00 95.62 183 LEU A C 1
ATOM 1443 O O . LEU A 1 183 ? 1.573 5.973 -2.880 1.00 95.62 183 LEU A O 1
ATOM 1447 N N . ALA A 1 184 ? 0.931 5.498 -0.795 1.00 95.75 184 ALA A N 1
ATOM 1448 C CA . ALA A 1 184 ? 0.036 4.411 -1.197 1.00 95.75 184 ALA A CA 1
ATOM 1449 C C . ALA A 1 184 ? -1.057 4.876 -2.184 1.00 95.75 184 ALA A C 1
ATOM 1451 O O . ALA A 1 184 ? -1.383 4.165 -3.137 1.00 95.75 184 ALA A O 1
ATOM 1452 N N . PHE A 1 185 ? -1.599 6.087 -2.005 1.00 93.62 185 PHE A N 1
ATOM 1453 C CA . PHE A 1 185 ? -2.553 6.682 -2.949 1.00 93.62 185 PHE A CA 1
ATOM 1454 C C . PHE A 1 185 ? -1.907 7.037 -4.286 1.00 93.62 185 PHE A C 1
ATOM 1456 O O . PHE A 1 185 ? -2.556 6.917 -5.325 1.00 93.62 185 PHE A O 1
ATOM 1463 N N . ASN A 1 186 ? -0.654 7.500 -4.271 1.00 91.62 186 ASN A N 1
ATOM 1464 C CA . ASN A 1 186 ? 0.089 7.806 -5.490 1.00 91.62 186 ASN A CA 1
ATOM 1465 C C . ASN A 1 186 ? 0.358 6.529 -6.299 1.00 91.62 186 ASN A C 1
ATOM 1467 O O . ASN A 1 186 ? 0.092 6.517 -7.496 1.00 91.62 186 ASN A O 1
ATOM 1471 N N . LEU A 1 187 ? 0.759 5.449 -5.619 1.00 89.50 187 LEU A N 1
ATOM 1472 C CA . LEU A 1 187 ? 1.215 4.208 -6.243 1.00 89.50 187 LEU A CA 1
ATOM 1473 C C . LEU A 1 187 ? 0.108 3.305 -6.801 1.00 89.50 187 LEU A C 1
ATOM 1475 O O . LEU A 1 187 ? 0.338 2.609 -7.787 1.00 89.50 187 LEU A O 1
ATOM 1479 N N . ASN A 1 188 ? -1.068 3.220 -6.177 1.00 81.44 188 ASN A N 1
ATOM 1480 C CA . ASN A 1 188 ? -2.070 2.256 -6.658 1.00 81.44 188 ASN A CA 1
ATOM 1481 C C . ASN A 1 188 ? -3.513 2.595 -6.280 1.00 81.44 188 ASN A C 1
ATOM 1483 O O . ASN A 1 188 ? -4.262 1.724 -5.836 1.00 81.44 188 ASN A O 1
ATOM 1487 N N . SER A 1 189 ? -3.902 3.869 -6.389 1.00 79.62 189 SER A N 1
ATOM 1488 C CA . SER A 1 189 ? -5.288 4.325 -6.180 1.00 79.62 189 SER A CA 1
ATOM 1489 C C . SER A 1 189 ? -5.950 3.763 -4.908 1.00 79.62 189 SER A C 1
ATOM 1491 O O . SER A 1 189 ? -7.170 3.615 -4.843 1.00 79.62 189 SER A O 1
ATOM 1493 N N . GLN A 1 190 ? -5.158 3.508 -3.853 1.00 87.94 190 GLN A N 1
ATOM 1494 C CA . GLN A 1 190 ? -5.612 2.907 -2.586 1.00 87.94 190 GLN A CA 1
ATOM 1495 C C . GLN A 1 190 ? -6.572 3.821 -1.803 1.00 87.94 190 GLN A C 1
ATOM 1497 O O . GLN A 1 190 ? -7.055 3.482 -0.724 1.00 87.94 190 GLN A O 1
ATOM 1502 N N . LEU A 1 191 ? -6.876 4.990 -2.365 1.00 87.81 191 LEU A N 1
ATOM 1503 C CA . LEU A 1 191 ? -7.847 5.939 -1.861 1.00 87.81 191 LEU A CA 1
ATOM 1504 C C . LEU A 1 191 ? -9.236 5.313 -1.672 1.00 87.81 191 LEU A C 1
ATOM 1506 O O . LEU A 1 191 ? -9.916 5.652 -0.710 1.00 87.81 191 LEU A O 1
ATOM 1510 N N . VAL A 1 192 ? -9.640 4.371 -2.533 1.00 83.75 192 VAL A N 1
ATOM 1511 C CA . VAL A 1 192 ? -10.934 3.675 -2.400 1.00 83.75 192 VAL A CA 1
ATOM 1512 C C . VAL A 1 192 ? -11.005 2.900 -1.079 1.00 83.75 192 VAL A C 1
ATOM 1514 O O . VAL A 1 192 ? -12.001 2.967 -0.359 1.00 83.75 192 VAL A O 1
ATOM 1517 N N . PHE A 1 193 ? -9.911 2.242 -0.692 1.00 87.50 193 PHE A N 1
ATOM 1518 C CA . PHE A 1 193 ? -9.823 1.517 0.578 1.00 87.50 193 PHE A CA 1
ATOM 1519 C C . PHE A 1 193 ? -9.675 2.449 1.786 1.00 87.50 193 PHE A C 1
ATOM 1521 O O . PHE A 1 193 ? -9.938 2.045 2.921 1.00 87.50 193 PHE A O 1
ATOM 1528 N N . TYR A 1 194 ? -9.328 3.721 1.574 1.00 91.62 194 TYR A N 1
ATOM 1529 C CA . TYR A 1 194 ? -9.221 4.698 2.656 1.00 91.62 194 TYR A CA 1
ATOM 1530 C C . TYR A 1 194 ? -10.556 4.970 3.357 1.00 91.62 194 TYR A C 1
ATOM 1532 O O . TYR A 1 194 ? -10.581 5.275 4.550 1.00 91.62 194 TYR A O 1
ATOM 1540 N N . CYS A 1 195 ? -11.684 4.793 2.662 1.00 85.50 195 CYS A N 1
ATOM 1541 C CA . CYS A 1 195 ? -13.002 4.857 3.288 1.00 85.50 195 CYS A CA 1
ATOM 1542 C C . CYS A 1 195 ? -13.154 3.805 4.398 1.00 85.50 195 CYS A C 1
ATOM 1544 O O . CYS A 1 195 ? -13.672 4.125 5.468 1.00 85.50 195 CYS A O 1
ATOM 1546 N N . ALA A 1 196 ? -12.636 2.586 4.203 1.00 86.56 196 ALA A N 1
ATOM 1547 C CA . ALA A 1 196 ? -12.651 1.546 5.234 1.00 86.56 196 ALA A CA 1
ATOM 1548 C C . ALA A 1 196 ? -11.809 1.950 6.455 1.00 86.56 196 ALA A C 1
ATOM 1550 O O . ALA A 1 196 ? -12.244 1.780 7.597 1.00 86.56 196 ALA A O 1
ATOM 1551 N N . PHE A 1 197 ? -10.645 2.569 6.228 1.00 90.81 197 PHE A N 1
ATOM 1552 C CA . PHE A 1 197 ? -9.842 3.162 7.298 1.00 90.81 197 PHE A CA 1
ATOM 1553 C C . PHE A 1 197 ? -10.626 4.237 8.067 1.00 90.81 197 PHE A C 1
ATOM 1555 O O . PHE A 1 197 ? -10.707 4.172 9.297 1.00 90.81 197 PHE A O 1
ATOM 1562 N N . ALA A 1 198 ? -11.260 5.185 7.373 1.00 85.88 198 ALA A N 1
ATOM 1563 C CA . ALA A 1 198 ? -12.028 6.261 8.001 1.00 85.88 198 ALA A CA 1
ATOM 1564 C C . ALA A 1 198 ? -13.213 5.726 8.826 1.00 85.88 198 ALA A C 1
ATOM 1566 O O . ALA A 1 198 ? -13.416 6.140 9.972 1.00 85.88 198 ALA A O 1
ATOM 1567 N N . VAL A 1 199 ? -13.949 4.749 8.286 1.00 82.56 199 VAL A N 1
ATOM 1568 C CA . VAL A 1 199 ? -15.033 4.059 9.001 1.00 82.56 199 VAL A CA 1
ATOM 1569 C C . VAL A 1 199 ? -14.493 3.336 10.233 1.00 82.56 199 VAL A C 1
ATOM 1571 O O . VAL A 1 199 ? -15.086 3.437 11.306 1.00 82.56 199 VAL A O 1
ATOM 1574 N N . SER A 1 200 ? -13.339 2.672 10.133 1.00 83.88 200 SER A N 1
ATOM 1575 C CA . SER A 1 200 ? -12.723 2.007 11.285 1.00 83.88 200 SER A CA 1
ATOM 1576 C C . SER A 1 200 ? -12.372 2.994 12.401 1.00 83.88 200 SER A C 1
ATOM 1578 O O . SER A 1 200 ? -12.675 2.739 13.567 1.00 83.88 200 SER A O 1
ATOM 1580 N N . LEU A 1 201 ? -11.822 4.166 12.058 1.00 81.94 201 LEU A N 1
ATOM 1581 C CA . LEU A 1 201 ? -11.522 5.215 13.028 1.00 81.94 201 LEU A CA 1
ATOM 1582 C C . LEU A 1 201 ? -12.784 5.719 13.723 1.00 81.94 201 LEU A C 1
ATOM 1584 O O . LEU A 1 201 ? -12.734 6.068 14.902 1.00 81.94 201 LEU A O 1
ATOM 1588 N N . ALA A 1 202 ? -13.912 5.757 13.019 1.00 77.25 202 ALA A N 1
ATOM 1589 C CA . ALA A 1 202 ? -15.201 6.124 13.586 1.00 77.25 202 ALA A CA 1
ATOM 1590 C C . ALA A 1 202 ? -15.849 4.999 14.403 1.00 77.25 202 ALA A C 1
ATOM 1592 O O . ALA A 1 202 ? -16.555 5.280 15.365 1.00 77.25 202 ALA A O 1
ATOM 1593 N N . ALA A 1 203 ? -15.606 3.730 14.081 1.00 77.12 203 ALA A N 1
ATOM 1594 C CA . ALA A 1 203 ? -16.140 2.598 14.835 1.00 77.12 203 ALA A CA 1
ATOM 1595 C C . ALA A 1 203 ? -15.406 2.377 16.172 1.00 77.12 203 ALA A C 1
ATOM 1597 O O . ALA A 1 203 ? -16.012 1.944 17.153 1.00 77.12 203 ALA A O 1
ATOM 1598 N N . LEU A 1 204 ? -14.113 2.714 16.243 1.00 76.06 204 LEU A N 1
ATOM 1599 C CA . LEU A 1 204 ? -13.270 2.462 17.417 1.00 76.06 204 LEU A CA 1
ATOM 1600 C C . LEU A 1 204 ? -13.780 3.098 18.728 1.00 76.06 204 LEU A C 1
ATOM 1602 O O . LEU A 1 204 ? -13.788 2.391 19.737 1.00 76.06 204 LEU A O 1
ATOM 1606 N N . PRO A 1 205 ? -14.206 4.378 18.782 1.00 70.62 205 PRO A N 1
ATOM 1607 C CA . PRO A 1 205 ? -14.768 4.960 20.002 1.00 70.62 205 PRO A CA 1
ATOM 1608 C C . PRO A 1 205 ? -16.086 4.304 20.414 1.00 70.62 205 PRO A C 1
ATOM 1610 O O . PRO A 1 205 ? -16.298 4.064 21.595 1.00 70.62 205 PRO A O 1
ATOM 1613 N N . LYS A 1 206 ? -16.951 3.946 19.456 1.00 68.50 206 LYS A N 1
ATOM 1614 C CA . LYS A 1 206 ? -18.211 3.244 19.744 1.00 68.50 206 LYS A CA 1
ATOM 1615 C C . LYS A 1 206 ? -17.963 1.886 20.401 1.00 68.50 206 LYS A C 1
ATOM 1617 O O . LYS A 1 206 ? -18.594 1.573 21.405 1.00 68.50 206 LYS A O 1
ATOM 1622 N N . LEU A 1 207 ? -17.012 1.118 19.873 1.00 66.12 207 LEU A N 1
ATOM 1623 C CA . LEU A 1 207 ? -16.654 -0.200 20.406 1.00 66.12 207 LEU A CA 1
ATOM 1624 C C . LEU A 1 207 ? -15.922 -0.133 21.755 1.00 66.12 207 LEU A C 1
ATOM 1626 O O . LEU A 1 207 ? -15.995 -1.081 22.529 1.00 66.12 207 LEU A O 1
ATOM 1630 N N . ARG A 1 208 ? -15.209 0.963 22.043 1.00 66.75 208 ARG A N 1
ATOM 1631 C CA . ARG A 1 208 ? -14.458 1.136 23.300 1.00 66.75 208 ARG A CA 1
ATOM 1632 C C . ARG A 1 208 ? -15.271 1.786 24.415 1.00 66.75 208 ARG A C 1
ATOM 1634 O O . ARG A 1 208 ? -15.134 1.379 25.562 1.00 66.75 208 ARG A O 1
ATOM 1641 N N . ASP A 1 209 ? -16.094 2.770 24.068 1.00 66.44 209 ASP A N 1
ATOM 1642 C CA . ASP A 1 209 ? -16.726 3.688 25.019 1.00 66.44 209 ASP A CA 1
ATOM 1643 C C . ASP A 1 209 ? -18.268 3.565 25.025 1.00 66.44 209 ASP A C 1
ATOM 1645 O O . ASP A 1 209 ? -18.943 4.335 25.704 1.00 66.44 209 ASP A O 1
ATOM 1649 N N . GLY A 1 210 ? -18.848 2.623 24.263 1.00 64.88 210 GLY A N 1
ATOM 1650 C CA . GLY A 1 210 ? -20.290 2.331 24.274 1.00 64.88 210 GLY A CA 1
ATOM 1651 C C . GLY A 1 210 ? -21.178 3.443 23.700 1.00 64.88 210 GLY A C 1
ATOM 1652 O O . GLY A 1 210 ? -22.341 3.562 24.077 1.00 64.88 210 GLY A O 1
ATOM 1653 N N . LEU A 1 211 ? -20.639 4.290 22.815 1.00 61.31 211 LEU A N 1
ATOM 1654 C CA . LEU A 1 211 ? -21.353 5.469 22.314 1.00 61.31 211 LEU A CA 1
ATOM 1655 C C . LEU A 1 211 ? -22.568 5.098 21.431 1.00 61.31 211 LEU A C 1
ATOM 1657 O O . LEU A 1 211 ? -22.437 4.275 20.520 1.00 61.31 211 LEU A O 1
ATOM 1661 N N . PRO A 1 212 ? -23.740 5.733 21.637 1.00 60.72 212 PRO A N 1
ATOM 1662 C CA . PRO A 1 212 ? -24.993 5.281 21.030 1.00 60.72 212 PRO A CA 1
ATOM 1663 C C . PRO A 1 212 ? -25.140 5.624 19.535 1.00 60.72 212 PRO A C 1
ATOM 1665 O O . PRO A 1 212 ? -25.715 4.829 18.791 1.00 60.72 212 PRO A O 1
ATOM 1668 N N . ALA A 1 213 ? -24.583 6.742 19.048 1.00 72.94 213 ALA A N 1
ATOM 1669 C CA . ALA A 1 213 ? -24.794 7.208 17.671 1.00 72.94 213 ALA A CA 1
ATOM 1670 C C . ALA A 1 213 ? -23.533 7.114 16.787 1.00 72.94 213 ALA A C 1
ATOM 1672 O O . ALA A 1 213 ? -22.463 7.620 17.129 1.00 72.94 213 ALA A O 1
ATOM 1673 N N . VAL A 1 214 ? -23.676 6.505 15.600 1.00 72.44 214 VAL A N 1
ATOM 1674 C CA . VAL A 1 214 ? -22.604 6.384 14.585 1.00 72.44 214 VAL A CA 1
ATOM 1675 C C . VAL A 1 214 ? -22.119 7.763 14.127 1.00 72.44 214 VAL A C 1
ATOM 1677 O O . VAL A 1 214 ? -20.917 7.980 13.984 1.00 72.44 214 VAL A O 1
ATOM 1680 N N . PHE A 1 215 ? -23.046 8.711 13.970 1.00 76.44 215 PHE A N 1
ATOM 1681 C CA . PHE A 1 215 ? -22.748 10.067 13.516 1.00 76.44 215 PHE A CA 1
ATOM 1682 C C . PHE A 1 215 ? -21.888 10.856 14.515 1.00 76.44 215 PHE A C 1
ATOM 1684 O O . PHE A 1 215 ? -20.910 11.490 14.122 1.00 76.44 215 PHE A O 1
ATOM 1691 N N . ASP A 1 216 ? -22.175 10.754 15.815 1.00 80.00 216 ASP A N 1
ATOM 1692 C CA . ASP A 1 216 ? -21.360 11.405 16.848 1.00 80.00 216 ASP A CA 1
ATOM 1693 C C . ASP A 1 216 ? -19.945 10.828 16.905 1.00 80.00 216 ASP A C 1
ATOM 1695 O O . ASP A 1 216 ? -18.975 11.562 17.112 1.00 80.00 216 ASP A O 1
ATOM 1699 N N . SER A 1 217 ? -19.813 9.518 16.688 1.00 78.19 217 SER A N 1
ATOM 1700 C CA . SER A 1 217 ? -18.513 8.852 16.638 1.00 78.19 217 SER A CA 1
ATOM 1701 C C . SER A 1 217 ? -17.702 9.292 15.413 1.00 78.19 217 SER A C 1
ATOM 1703 O O . SER A 1 217 ? -16.529 9.639 15.552 1.00 78.19 217 SER A O 1
ATOM 1705 N N . LEU A 1 218 ? -18.340 9.388 14.239 1.00 79.50 218 LEU A N 1
ATOM 1706 C CA . LEU A 1 218 ? -17.741 9.955 13.023 1.00 79.50 218 LEU A CA 1
ATOM 1707 C C . LEU A 1 218 ? -17.272 11.395 13.249 1.00 79.50 218 LEU A C 1
ATOM 1709 O O . LEU A 1 218 ? -16.108 11.709 13.004 1.00 79.50 218 LEU A O 1
ATOM 1713 N N . ARG A 1 219 ? -18.148 12.256 13.782 1.00 84.12 219 ARG A N 1
ATOM 1714 C CA . ARG A 1 219 ? -17.834 13.660 14.072 1.00 84.12 219 ARG A CA 1
ATOM 1715 C C . ARG A 1 219 ? -16.656 13.788 15.037 1.00 84.12 219 ARG A C 1
ATOM 1717 O O . ARG A 1 219 ? -15.754 14.585 14.797 1.00 84.12 219 ARG A O 1
ATOM 1724 N N . ARG A 1 220 ? -16.625 13.005 16.121 1.00 82.62 220 ARG A N 1
ATOM 1725 C CA . ARG A 1 220 ? -15.506 13.021 17.079 1.00 82.62 220 ARG A CA 1
ATOM 1726 C C . ARG A 1 220 ? -14.209 12.528 16.453 1.00 82.62 220 ARG A C 1
ATOM 1728 O O . ARG A 1 220 ? -13.171 13.136 16.699 1.00 82.62 220 ARG A O 1
ATOM 1735 N N . SER A 1 221 ? -14.248 11.463 15.653 1.00 82.56 221 SER A N 1
ATOM 1736 C CA . SER A 1 221 ? -13.059 10.964 14.958 1.00 82.56 221 SER A CA 1
ATOM 1737 C C . SER A 1 221 ? -12.527 11.985 13.955 1.00 82.56 221 SER A C 1
ATOM 1739 O O . SER A 1 221 ? -11.321 12.218 13.935 1.00 82.56 221 SER A O 1
ATOM 1741 N N . PHE A 1 222 ? -13.410 12.675 13.227 1.00 85.00 222 PHE A N 1
ATOM 1742 C CA . PHE A 1 222 ? -13.047 13.784 12.343 1.00 85.00 222 PHE A CA 1
ATOM 1743 C C . PHE A 1 222 ? -12.367 14.931 13.105 1.00 85.00 222 PHE A C 1
ATOM 1745 O O . PHE A 1 222 ? -11.278 15.359 12.740 1.00 85.00 222 PHE A O 1
ATOM 1752 N N . LEU A 1 223 ? -12.962 15.388 14.212 1.00 87.00 223 LEU A N 1
ATOM 1753 C CA . LEU A 1 223 ? -12.395 16.467 15.033 1.00 87.00 223 LEU A CA 1
ATOM 1754 C C . LEU A 1 223 ? -11.073 16.076 15.705 1.00 87.00 223 LEU A C 1
ATOM 1756 O O . LEU A 1 223 ? -10.222 16.925 15.955 1.00 87.00 223 LEU A O 1
ATOM 1760 N N . ARG A 1 224 ? -10.898 14.790 16.015 1.00 84.88 224 ARG A N 1
ATOM 1761 C CA . ARG A 1 224 ? -9.692 14.268 16.659 1.00 84.88 224 ARG A CA 1
ATOM 1762 C C . ARG A 1 224 ? -8.539 14.062 15.679 1.00 84.88 224 ARG A C 1
ATOM 1764 O O . ARG A 1 224 ? -7.385 14.232 16.067 1.00 84.88 224 ARG A O 1
ATOM 1771 N N . TYR A 1 225 ? -8.847 13.683 14.444 1.00 89.06 225 TYR A N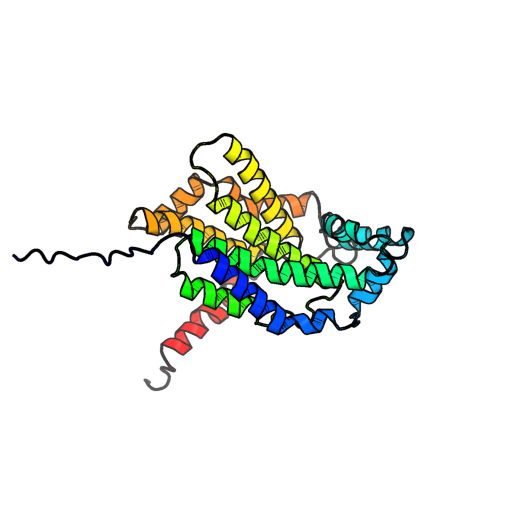 1
ATOM 1772 C CA . TYR A 1 225 ? -7.882 13.334 13.403 1.00 89.06 225 TYR A CA 1
ATOM 1773 C C . TYR A 1 225 ? -8.167 14.105 12.099 1.00 89.06 225 TYR A C 1
ATOM 1775 O O . TYR A 1 225 ? -8.399 13.485 11.057 1.00 89.06 225 TYR A O 1
ATOM 1783 N N . PRO A 1 226 ? -8.174 15.455 12.136 1.00 91.31 226 PRO A N 1
ATOM 1784 C CA . PRO A 1 226 ? -8.578 16.263 10.985 1.00 91.31 226 PRO A CA 1
ATOM 1785 C C . PRO A 1 226 ? -7.611 16.133 9.805 1.00 91.31 226 PRO A C 1
ATOM 1787 O O . PRO A 1 226 ? -8.023 16.180 8.657 1.00 91.31 226 PRO A O 1
ATOM 1790 N N . ASP A 1 227 ? -6.330 15.914 10.075 1.00 93.62 227 ASP A N 1
ATOM 1791 C CA . ASP A 1 227 ? -5.297 15.659 9.070 1.00 93.62 227 ASP A CA 1
ATOM 1792 C C . ASP A 1 227 ? -5.558 14.388 8.250 1.00 93.62 227 ASP A C 1
ATOM 1794 O O . ASP A 1 227 ? -5.465 14.423 7.029 1.00 93.62 227 ASP A O 1
ATOM 1798 N N . PHE A 1 228 ? -5.934 13.284 8.902 1.00 93.12 228 PHE A N 1
ATOM 1799 C CA . PHE A 1 228 ? -6.281 12.039 8.225 1.00 93.12 228 PHE A CA 1
ATOM 1800 C C . PHE A 1 228 ? -7.599 12.204 7.466 1.00 93.12 228 PHE A C 1
ATOM 1802 O O . PHE A 1 228 ? -7.711 11.826 6.305 1.00 93.12 228 PHE A O 1
ATOM 1809 N N . ALA A 1 229 ? -8.591 12.854 8.074 1.00 91.00 229 ALA A N 1
ATOM 1810 C CA . ALA A 1 229 ? -9.863 13.093 7.404 1.00 91.00 229 ALA A CA 1
ATOM 1811 C C . ALA A 1 229 ? -9.732 13.979 6.151 1.00 91.00 229 ALA A C 1
ATOM 1813 O O . ALA A 1 229 ? -10.437 13.765 5.166 1.00 91.00 229 ALA A O 1
ATOM 1814 N N . LEU A 1 230 ? -8.817 14.952 6.170 1.00 92.56 230 LEU A N 1
ATOM 1815 C CA . LEU A 1 230 ? -8.547 15.843 5.042 1.00 92.56 230 LEU A CA 1
ATOM 1816 C C . LEU A 1 230 ? -7.549 15.264 4.028 1.00 92.56 230 LEU A C 1
ATOM 1818 O O . LEU A 1 230 ? -7.407 15.826 2.940 1.00 92.56 230 LEU A O 1
ATOM 1822 N N . LEU A 1 231 ? -6.887 14.145 4.336 1.00 94.94 231 LEU A N 1
ATOM 1823 C CA . LEU A 1 231 ? -5.837 13.569 3.496 1.00 94.94 231 LEU A CA 1
ATOM 1824 C C . LEU A 1 231 ? -6.292 13.268 2.051 1.00 94.94 231 LEU A C 1
ATOM 1826 O O . LEU A 1 231 ? -5.540 13.614 1.139 1.00 94.94 231 LEU A O 1
ATOM 1830 N N . PRO A 1 232 ? -7.494 12.712 1.784 1.00 92.50 232 PRO A N 1
ATOM 1831 C CA . PRO A 1 232 ? -7.995 12.532 0.418 1.00 92.50 232 PRO A CA 1
ATOM 1832 C C . PRO A 1 232 ? -8.076 13.832 -0.386 1.00 92.50 232 PRO A C 1
ATOM 1834 O O . PRO A 1 232 ? -7.664 13.882 -1.545 1.00 92.50 232 PRO A O 1
ATOM 1837 N N . PHE A 1 233 ? -8.584 14.899 0.237 1.00 92.62 233 PHE A N 1
ATOM 1838 C CA . PHE A 1 233 ? -8.730 16.207 -0.400 1.00 92.62 233 PHE A CA 1
ATOM 1839 C C . PHE A 1 233 ? -7.368 16.846 -0.650 1.00 92.62 233 PHE A C 1
ATOM 1841 O O . PHE A 1 233 ? -7.122 17.378 -1.732 1.00 92.62 233 PHE A O 1
ATOM 1848 N N . PHE A 1 234 ? -6.464 16.736 0.326 1.00 94.25 234 PHE A N 1
ATOM 1849 C CA . PHE A 1 234 ? -5.088 17.189 0.180 1.00 94.25 234 PHE A CA 1
ATOM 1850 C C . PHE A 1 234 ? -4.368 16.446 -0.951 1.00 94.25 234 PHE A C 1
ATOM 1852 O O . PHE A 1 234 ? -3.749 17.090 -1.793 1.00 94.25 234 PHE A O 1
ATOM 1859 N N . TYR A 1 235 ? -4.493 15.116 -1.022 1.00 93.75 235 TYR A N 1
ATOM 1860 C CA . TYR A 1 235 ? -3.915 14.306 -2.096 1.00 93.75 235 TYR A CA 1
ATOM 1861 C C . TYR A 1 235 ? -4.393 14.774 -3.474 1.00 93.75 235 TYR A C 1
ATOM 1863 O O . TYR A 1 235 ? -3.565 15.024 -4.346 1.00 93.75 235 TYR A O 1
ATOM 1871 N N . TRP A 1 236 ? -5.703 14.950 -3.670 1.00 91.69 236 TRP A N 1
ATOM 1872 C CA . TRP A 1 236 ? -6.242 15.392 -4.960 1.00 91.69 236 TRP A CA 1
ATOM 1873 C C . TRP A 1 236 ? -5.850 16.826 -5.315 1.00 91.69 236 TRP A C 1
ATOM 1875 O O . TRP A 1 236 ? -5.502 17.093 -6.466 1.00 91.69 236 TRP A O 1
ATOM 1885 N N . GLY A 1 237 ? -5.871 17.738 -4.339 1.00 92.94 237 GLY A N 1
ATOM 1886 C CA . GLY A 1 237 ? -5.410 19.113 -4.528 1.00 92.94 237 GLY A CA 1
ATOM 1887 C C . GLY A 1 237 ? -3.937 19.156 -4.928 1.00 92.94 237 GLY A C 1
ATOM 1888 O O . GLY A 1 237 ? -3.584 19.772 -5.932 1.00 92.94 237 GLY A O 1
ATOM 1889 N N . TRP A 1 238 ? -3.089 18.424 -4.201 1.00 94.00 238 TRP A N 1
ATOM 1890 C CA . TRP A 1 238 ? -1.670 18.300 -4.514 1.00 94.00 238 TRP A CA 1
ATOM 1891 C C . TRP A 1 238 ? -1.450 17.681 -5.897 1.00 94.00 238 TRP A C 1
ATOM 1893 O O . TRP A 1 238 ? -0.704 18.235 -6.701 1.00 94.00 238 TRP A O 1
ATOM 1903 N N . LYS A 1 239 ? -2.144 16.580 -6.213 1.00 91.06 239 LYS A N 1
ATOM 1904 C CA . LYS A 1 239 ? -2.020 15.888 -7.500 1.00 91.06 239 LYS A CA 1
ATOM 1905 C C . LYS A 1 239 ? -2.327 16.830 -8.661 1.00 91.06 239 LYS A C 1
ATOM 1907 O O . LYS A 1 239 ? -1.527 16.954 -9.580 1.00 91.06 239 LYS A O 1
ATOM 1912 N N . ARG A 1 240 ? -3.436 17.568 -8.569 1.00 90.88 240 ARG A N 1
ATOM 1913 C CA . ARG A 1 240 ? -3.866 18.527 -9.594 1.00 90.88 240 ARG A CA 1
ATOM 1914 C C . ARG A 1 240 ? -2.883 19.683 -9.795 1.00 90.88 240 ARG A C 1
ATOM 1916 O O . ARG A 1 240 ? -2.734 20.139 -10.923 1.00 90.88 240 ARG A O 1
ATOM 1923 N N . ILE A 1 241 ? -2.266 20.177 -8.721 1.00 92.94 241 ILE A N 1
ATOM 1924 C CA . ILE A 1 241 ? -1.384 21.353 -8.767 1.00 92.94 241 ILE A CA 1
ATOM 1925 C C . ILE A 1 241 ? 0.038 20.969 -9.186 1.00 92.94 241 ILE A C 1
ATOM 1927 O O . ILE A 1 241 ? 0.615 21.612 -10.057 1.00 92.94 241 ILE A O 1
ATOM 1931 N N . PHE A 1 242 ? 0.611 19.939 -8.563 1.00 94.44 242 PHE A N 1
ATOM 1932 C CA . PHE A 1 242 ? 2.040 19.633 -8.674 1.00 94.44 242 PHE A CA 1
ATOM 1933 C C . PHE A 1 242 ? 2.355 18.503 -9.649 1.00 94.44 242 PHE A C 1
ATOM 1935 O O . PHE A 1 242 ? 3.477 18.420 -10.140 1.00 94.44 242 PHE A O 1
ATOM 1942 N N . THR A 1 243 ? 1.394 17.617 -9.916 1.00 93.62 243 THR A N 1
ATOM 1943 C CA . THR A 1 243 ? 1.598 16.449 -10.788 1.00 93.62 243 THR A CA 1
ATOM 1944 C C . THR A 1 243 ? 0.458 16.293 -11.796 1.00 93.62 243 THR A C 1
ATOM 1946 O O . THR A 1 243 ? -0.152 15.226 -11.880 1.00 93.62 243 THR A O 1
ATOM 1949 N N . PRO A 1 244 ? 0.124 17.357 -12.556 1.00 92.62 244 PRO A N 1
ATOM 1950 C CA . PRO A 1 244 ? -0.907 17.259 -13.574 1.00 92.62 244 PRO A CA 1
ATOM 1951 C C . PRO A 1 244 ? -0.472 16.272 -14.657 1.00 92.62 244 PRO A C 1
ATOM 1953 O O . PRO A 1 244 ? 0.687 16.260 -15.076 1.00 92.62 244 PRO A O 1
ATOM 1956 N N . ASN A 1 245 ? -1.415 15.472 -15.145 1.00 93.19 245 ASN A N 1
ATOM 1957 C CA . ASN A 1 245 ? -1.159 14.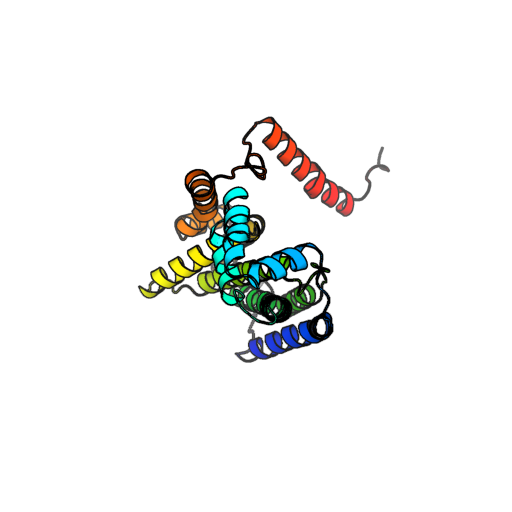636 -16.305 1.00 93.19 245 ASN A CA 1
ATOM 1958 C C . ASN A 1 245 ? -0.818 15.498 -17.527 1.00 93.19 245 ASN A C 1
ATOM 1960 O O . ASN A 1 245 ? -1.339 16.607 -17.695 1.00 93.19 245 ASN A O 1
ATOM 1964 N N . SER A 1 246 ? 0.015 14.960 -18.408 1.00 94.25 246 SER A N 1
ATOM 1965 C CA . SER A 1 246 ? 0.463 15.619 -19.632 1.00 94.25 246 SER A CA 1
ATOM 1966 C C . SER A 1 246 ? 0.647 14.610 -20.771 1.00 94.25 246 SER A C 1
ATOM 1968 O O . SER A 1 246 ? 0.492 13.402 -20.583 1.00 94.25 246 SER A O 1
ATOM 1970 N N . GLY A 1 247 ? 0.928 15.109 -21.978 1.00 91.69 247 GLY A N 1
ATOM 1971 C CA . GLY A 1 247 ? 1.144 14.265 -23.154 1.00 91.69 247 GLY A CA 1
ATOM 1972 C C . GLY A 1 247 ? -0.067 13.387 -23.479 1.00 91.69 247 GLY A C 1
ATOM 1973 O O . GLY A 1 247 ? -1.206 13.852 -23.444 1.00 91.69 247 GLY A O 1
ATOM 1974 N N . TYR A 1 248 ? 0.183 12.106 -23.760 1.00 90.25 248 TYR A N 1
ATOM 1975 C CA . TYR A 1 248 ? -0.852 11.120 -24.103 1.00 90.25 248 TYR A CA 1
ATOM 1976 C C . TYR A 1 248 ? -1.869 10.869 -22.984 1.00 90.25 248 TYR A C 1
ATOM 1978 O O . TYR A 1 248 ? -2.974 10.403 -23.244 1.00 90.25 248 TYR A O 1
ATOM 1986 N N . TYR A 1 249 ? -1.517 11.202 -21.742 1.00 91.38 249 TYR A N 1
ATOM 1987 C CA . TYR A 1 249 ? -2.344 10.945 -20.567 1.00 91.38 249 TYR A CA 1
ATOM 1988 C C . TYR A 1 249 ? -3.082 12.181 -20.073 1.00 91.38 249 TYR A C 1
ATOM 1990 O O . TYR A 1 249 ? -3.626 12.146 -18.968 1.00 91.38 249 TYR A O 1
ATOM 1998 N N . LEU A 1 250 ? -3.117 13.259 -20.867 1.00 90.44 250 LEU A N 1
ATOM 1999 C CA . LEU A 1 250 ? -3.719 14.533 -20.482 1.00 90.44 250 LEU A CA 1
ATOM 2000 C C . LEU A 1 250 ? -5.096 14.332 -19.837 1.00 90.44 250 LEU A C 1
ATOM 2002 O O . LEU A 1 250 ? -5.309 14.831 -18.738 1.00 90.44 250 LEU A O 1
ATOM 2006 N N . ASP A 1 251 ? -5.973 13.539 -20.456 1.00 86.81 251 ASP A N 1
ATOM 2007 C CA . ASP A 1 251 ? -7.345 13.299 -19.986 1.00 86.81 251 ASP A CA 1
ATOM 2008 C C . ASP A 1 251 ? -7.527 12.024 -19.147 1.00 86.81 251 ASP A C 1
ATOM 2010 O O . ASP A 1 251 ? -8.631 11.706 -18.706 1.00 86.81 251 ASP A O 1
ATOM 2014 N N . TYR A 1 252 ? -6.441 11.307 -18.859 1.00 81.81 252 TYR A N 1
ATOM 2015 C CA . TYR A 1 252 ? -6.484 10.086 -18.062 1.00 81.81 252 TYR A CA 1
ATOM 2016 C C . TYR A 1 252 ? -6.811 10.385 -16.589 1.00 81.81 252 TYR A C 1
ATOM 2018 O O . TYR A 1 252 ? -6.159 11.210 -15.950 1.00 81.81 252 TYR A O 1
ATOM 2026 N N . ASN A 1 253 ? -7.800 9.695 -16.009 1.00 72.62 253 ASN A N 1
ATOM 2027 C CA . ASN A 1 253 ? -8.173 9.810 -14.588 1.00 72.62 253 ASN A CA 1
ATOM 2028 C C . ASN A 1 253 ? -8.405 11.250 -14.085 1.00 72.62 253 ASN A C 1
ATOM 2030 O O . ASN A 1 253 ? -8.143 11.557 -12.917 1.00 72.62 253 ASN A O 1
ATOM 2034 N N . ARG A 1 254 ? -8.905 12.145 -14.945 1.00 74.44 254 ARG A N 1
ATOM 2035 C CA . ARG A 1 254 ? -9.328 13.484 -14.527 1.00 74.44 254 ARG A CA 1
ATOM 2036 C C . ARG A 1 254 ? -10.678 13.401 -13.809 1.00 74.44 254 ARG A C 1
ATOM 2038 O O . ARG A 1 254 ? -11.660 13.034 -14.450 1.00 74.44 254 ARG A O 1
ATOM 2045 N N . PRO A 1 255 ? -10.772 13.760 -12.513 1.00 69.62 255 PRO A N 1
ATOM 2046 C CA . PRO A 1 255 ? -12.061 13.816 -11.841 1.00 69.62 255 PRO A CA 1
ATOM 2047 C C . PRO A 1 255 ? -12.907 14.931 -12.463 1.00 69.62 255 PRO A C 1
ATOM 2049 O O . PRO A 1 255 ? -12.640 16.120 -12.275 1.00 69.62 255 PRO A O 1
ATOM 2052 N N . THR A 1 256 ? -13.930 14.544 -13.218 1.00 73.81 256 THR A N 1
ATOM 2053 C CA . THR A 1 256 ? -14.945 15.444 -13.759 1.00 73.81 256 THR A CA 1
ATOM 2054 C C . THR A 1 256 ? -16.106 15.520 -12.773 1.00 73.81 256 THR A C 1
ATOM 2056 O O . THR A 1 256 ? -16.911 14.605 -12.637 1.00 73.81 256 THR A O 1
ATOM 2059 N N . LEU A 1 257 ? -16.194 16.635 -12.048 1.00 68.50 257 LEU A N 1
ATOM 2060 C CA . LEU A 1 257 ? -17.349 16.947 -11.205 1.00 68.50 257 LEU A CA 1
ATOM 2061 C C . LEU A 1 257 ? -18.439 17.576 -12.077 1.00 68.50 257 LEU A C 1
ATOM 2063 O O . LEU A 1 257 ? -18.652 18.785 -12.037 1.00 68.50 257 LEU A O 1
ATOM 2067 N N . SER A 1 258 ? -19.092 16.763 -12.906 1.00 82.69 258 SER A N 1
ATOM 2068 C CA . SER A 1 258 ? -20.327 17.161 -13.584 1.00 82.69 258 SER A CA 1
ATOM 2069 C C . SER A 1 258 ? -21.533 16.539 -12.884 1.00 82.69 258 SER A C 1
ATOM 2071 O O . SER A 1 258 ? -21.440 15.460 -12.294 1.00 82.69 258 SER A O 1
ATOM 2073 N N . ALA A 1 259 ? -22.679 17.222 -12.944 1.00 82.75 259 ALA A N 1
ATOM 2074 C CA . ALA A 1 259 ? -23.934 16.691 -12.415 1.00 82.75 259 ALA A CA 1
ATOM 2075 C C . ALA A 1 259 ? -24.277 15.330 -13.049 1.00 82.75 259 ALA A C 1
ATOM 2077 O O . ALA A 1 259 ? -24.746 14.432 -12.354 1.00 82.75 259 ALA A O 1
ATOM 2078 N N . ASP A 1 260 ? -23.950 15.151 -14.331 1.00 83.88 260 ASP A N 1
ATOM 2079 C CA . ASP A 1 260 ? -24.153 13.897 -15.055 1.00 83.88 260 ASP A CA 1
ATOM 2080 C C . ASP A 1 260 ? -23.290 12.762 -14.504 1.00 83.88 260 ASP A C 1
ATOM 2082 O O . ASP A 1 260 ? -23.807 11.679 -14.243 1.00 83.88 260 ASP A O 1
ATOM 2086 N N . VAL A 1 261 ? -21.999 13.007 -14.253 1.00 78.88 261 VAL A N 1
ATOM 2087 C CA . VAL A 1 261 ? -21.088 12.001 -13.677 1.00 78.88 261 VAL A CA 1
ATOM 2088 C C . VAL A 1 261 ? -21.520 11.634 -12.260 1.00 78.88 261 VAL A C 1
ATOM 2090 O O . VAL A 1 261 ? -21.524 10.456 -11.904 1.00 78.88 261 VAL A O 1
ATOM 2093 N N . LEU A 1 262 ? -21.950 12.612 -11.458 1.00 78.94 262 LEU A N 1
ATOM 2094 C CA . LEU A 1 262 ? -22.502 12.351 -10.127 1.00 78.94 262 LEU A CA 1
ATOM 2095 C C . LEU A 1 262 ? -23.799 11.533 -10.205 1.00 78.94 262 LEU A C 1
ATOM 2097 O O . LEU A 1 262 ? -23.962 10.584 -9.441 1.00 78.94 262 LEU A O 1
ATOM 2101 N N . GLY A 1 263 ? -24.688 11.856 -11.149 1.00 81.69 263 GLY A N 1
ATOM 2102 C CA . GLY A 1 263 ? -25.945 11.143 -11.381 1.00 81.69 263 GLY A CA 1
ATOM 2103 C C . GLY A 1 263 ? -25.773 9.738 -11.970 1.00 81.69 263 GLY A C 1
ATOM 2104 O O . GLY A 1 263 ? -26.612 8.869 -11.739 1.00 81.69 263 GLY A O 1
ATOM 2105 N N . GLN A 1 264 ? -24.708 9.496 -12.735 1.00 80.38 264 GLN A N 1
ATOM 2106 C CA . GLN A 1 264 ? -24.329 8.163 -13.212 1.00 80.38 264 GLN A CA 1
ATOM 2107 C C . GLN A 1 264 ? -23.685 7.350 -12.092 1.00 80.38 264 GLN A C 1
ATOM 2109 O O . GLN A 1 264 ? -24.060 6.206 -11.880 1.00 80.38 264 GLN A O 1
ATOM 2114 N N . THR A 1 265 ? -22.777 7.951 -11.321 1.00 76.38 265 THR A N 1
ATOM 2115 C CA . THR A 1 265 ? -22.117 7.278 -10.194 1.00 76.38 265 THR A CA 1
ATOM 2116 C C . THR A 1 265 ? -23.130 6.874 -9.124 1.00 76.38 265 THR A C 1
ATOM 2118 O O . THR A 1 265 ? -23.084 5.749 -8.633 1.00 76.38 265 THR A O 1
ATOM 2121 N N . SER A 1 266 ? -24.075 7.757 -8.780 1.00 73.75 266 SER A N 1
ATOM 2122 C CA . SER A 1 266 ? -25.134 7.444 -7.815 1.00 73.75 266 SER A CA 1
ATOM 2123 C C . SER A 1 266 ? -26.047 6.321 -8.305 1.00 73.75 266 SER A C 1
ATOM 2125 O O . SER A 1 266 ? -26.355 5.425 -7.523 1.00 73.75 266 SER A O 1
ATOM 2127 N N . ARG A 1 267 ? -26.416 6.319 -9.595 1.00 76.62 267 ARG A N 1
ATOM 2128 C CA . ARG A 1 267 ? -27.168 5.221 -10.218 1.00 76.62 267 ARG A CA 1
ATOM 2129 C C . ARG A 1 267 ? -26.393 3.911 -10.197 1.00 76.62 267 ARG A C 1
ATOM 2131 O O . ARG A 1 267 ? -26.926 2.932 -9.697 1.00 76.62 267 ARG A O 1
ATOM 2138 N N . SER A 1 268 ? -25.131 3.896 -10.620 1.00 75.31 268 SER A N 1
ATOM 2139 C CA . SER A 1 268 ? -24.294 2.690 -10.594 1.00 75.31 268 SER A CA 1
ATOM 2140 C C . SER A 1 268 ? -24.112 2.128 -9.182 1.00 75.31 268 SER A C 1
ATOM 2142 O O . SER A 1 268 ? -24.117 0.915 -9.001 1.00 75.31 268 SER A O 1
ATOM 2144 N N . LEU A 1 269 ? -23.982 2.985 -8.164 1.00 72.81 269 LEU A N 1
ATOM 2145 C CA . LEU A 1 269 ? -23.932 2.548 -6.765 1.00 72.81 269 LEU A CA 1
ATOM 2146 C C . LEU A 1 269 ? -25.280 1.981 -6.298 1.00 72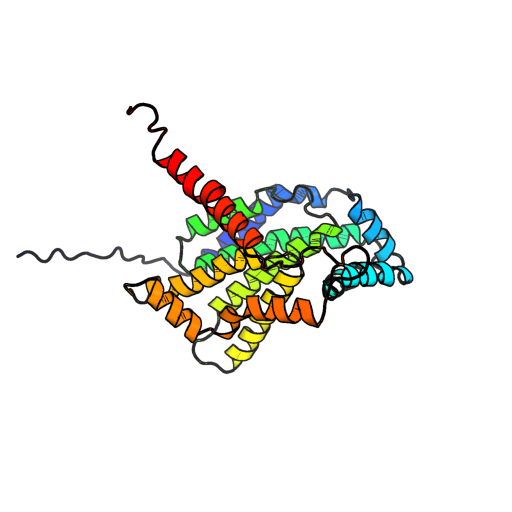.81 269 LEU A C 1
ATOM 2148 O O . LEU A 1 269 ? -25.322 0.942 -5.643 1.00 72.81 269 LEU A O 1
ATOM 2152 N N . TRP A 1 270 ? -26.382 2.645 -6.642 1.00 71.56 270 TRP A N 1
ATOM 2153 C CA . TRP A 1 270 ? -27.725 2.216 -6.260 1.00 71.56 270 TRP A CA 1
ATOM 2154 C C . TRP A 1 270 ? -28.123 0.893 -6.927 1.00 71.56 270 TRP A C 1
ATOM 2156 O O . TRP A 1 270 ? -28.558 -0.040 -6.257 1.00 71.56 270 TRP A O 1
ATOM 2166 N N . GLU A 1 271 ? -27.928 0.788 -8.237 1.00 74.06 271 GLU A N 1
ATOM 2167 C CA . GLU A 1 271 ? -28.295 -0.374 -9.046 1.00 74.06 271 GLU A CA 1
ATOM 2168 C C . GLU A 1 271 ? -27.307 -1.533 -8.863 1.00 74.06 271 GLU A C 1
ATOM 2170 O O . GLU A 1 271 ? -27.726 -2.679 -8.714 1.00 74.06 271 GLU A O 1
ATOM 2175 N N . GLY A 1 272 ? -26.003 -1.242 -8.824 1.00 61.62 272 GLY A N 1
ATOM 2176 C CA . GLY A 1 272 ? -24.951 -2.257 -8.771 1.00 61.62 272 GLY A CA 1
ATOM 2177 C C . GLY A 1 272 ? -24.691 -2.842 -7.383 1.00 61.62 272 GLY A C 1
ATOM 2178 O O . GLY A 1 272 ? -24.393 -4.030 -7.292 1.00 61.62 272 GLY A O 1
ATOM 2179 N N . PHE A 1 273 ? -24.816 -2.046 -6.313 1.00 57.22 273 PHE A N 1
ATOM 2180 C CA . PHE A 1 273 ? -24.494 -2.483 -4.946 1.00 57.22 273 PHE A CA 1
ATOM 2181 C C . PHE A 1 273 ? -25.707 -2.593 -4.022 1.00 57.22 273 PHE A C 1
ATOM 2183 O O . PHE A 1 273 ? -25.762 -3.513 -3.218 1.00 57.22 273 PHE A O 1
ATOM 2190 N N . VAL A 1 274 ? -26.667 -1.663 -4.087 1.00 58.00 274 VAL A N 1
ATOM 2191 C CA . VAL A 1 274 ? -27.788 -1.654 -3.126 1.00 58.00 274 VAL A CA 1
ATOM 2192 C C . VAL A 1 274 ? -28.913 -2.575 -3.589 1.00 58.00 274 VAL A C 1
ATOM 2194 O O . VAL A 1 274 ? -29.368 -3.428 -2.832 1.00 58.00 274 VAL A O 1
ATOM 2197 N N . LEU A 1 275 ? -29.358 -2.440 -4.840 1.00 48.66 275 LEU A N 1
ATOM 2198 C CA . LEU A 1 275 ? -30.483 -3.224 -5.349 1.00 48.66 275 LEU A CA 1
ATOM 2199 C C . LEU A 1 275 ? -30.123 -4.691 -5.599 1.00 48.66 275 LEU A C 1
ATOM 2201 O O . LEU A 1 275 ? -30.927 -5.557 -5.268 1.00 48.66 275 LEU A O 1
ATOM 2205 N N . SER A 1 276 ? -28.939 -4.992 -6.136 1.00 54.19 276 SER A N 1
ATOM 2206 C CA . SER A 1 276 ? -28.509 -6.375 -6.406 1.00 54.19 276 SER A CA 1
ATOM 2207 C C . SER A 1 276 ? -28.452 -7.236 -5.130 1.00 54.19 276 SER A C 1
ATOM 2209 O O . SER A 1 276 ? -28.941 -8.366 -5.128 1.00 54.19 276 SER A O 1
ATOM 2211 N N . GLU A 1 277 ? -27.951 -6.672 -4.027 1.00 51.00 277 GLU A N 1
ATOM 2212 C CA . GLU A 1 277 ? -27.918 -7.301 -2.699 1.00 51.00 277 GLU A CA 1
ATOM 2213 C C . GLU A 1 277 ? -29.311 -7.372 -2.052 1.00 51.00 277 GLU A C 1
ATOM 2215 O O . GLU A 1 277 ? -29.661 -8.375 -1.433 1.00 51.00 277 GLU A O 1
ATOM 2220 N N . CYS A 1 278 ? -30.164 -6.356 -2.225 1.00 47.66 278 CYS A N 1
ATOM 2221 C CA . CYS A 1 278 ? -31.543 -6.434 -1.739 1.00 47.66 278 CYS A CA 1
ATOM 2222 C C . CYS A 1 278 ? -32.363 -7.502 -2.488 1.00 47.66 278 CYS A C 1
ATOM 2224 O O . CYS A 1 278 ? -33.117 -8.237 -1.857 1.00 47.66 278 CYS A O 1
ATOM 2226 N N . TYR A 1 279 ? -32.207 -7.646 -3.806 1.00 53.28 279 TYR A N 1
ATOM 2227 C CA . TYR A 1 279 ? -32.911 -8.679 -4.576 1.00 53.28 279 TYR A CA 1
ATOM 2228 C C . TYR A 1 279 ? -32.449 -10.101 -4.228 1.00 53.28 279 TYR A C 1
ATOM 2230 O O . TYR A 1 279 ? -33.272 -11.017 -4.220 1.00 53.28 279 TYR A O 1
ATOM 2238 N N . SER A 1 280 ? -31.165 -10.300 -3.908 1.00 51.78 280 SER A N 1
ATOM 2239 C CA . SER A 1 280 ? -30.657 -11.608 -3.475 1.00 51.78 280 SER A CA 1
ATOM 2240 C C . SER A 1 280 ? -31.090 -11.968 -2.049 1.00 51.78 280 SER A C 1
ATOM 2242 O O . SER A 1 280 ? -31.333 -13.141 -1.768 1.00 51.78 280 SER A O 1
ATOM 2244 N N . LEU A 1 281 ? -31.256 -10.975 -1.167 1.00 51.09 281 LEU A N 1
ATOM 2245 C CA . LEU A 1 281 ? -31.695 -11.175 0.219 1.00 51.09 281 LEU A CA 1
ATOM 2246 C C . LEU A 1 281 ? -33.213 -11.329 0.378 1.00 51.09 281 LEU A C 1
ATOM 2248 O O . LEU A 1 281 ? -33.651 -12.036 1.284 1.00 51.09 281 LEU A O 1
ATOM 2252 N N . PHE A 1 282 ? -34.020 -10.691 -0.476 1.00 54.56 282 PHE A N 1
ATOM 2253 C CA . PHE A 1 282 ? -35.486 -10.720 -0.361 1.00 54.56 282 PHE A CA 1
ATOM 2254 C C . PHE A 1 282 ? -36.184 -11.691 -1.313 1.00 54.56 282 PHE A C 1
ATOM 2256 O O . PHE A 1 282 ? -37.402 -11.845 -1.226 1.00 54.56 282 PHE A O 1
ATOM 2263 N N . GLY A 1 283 ? -35.430 -12.389 -2.166 1.00 47.97 283 GLY A N 1
ATOM 2264 C CA . GLY A 1 283 ? -35.994 -13.284 -3.167 1.00 47.97 283 GLY A CA 1
ATOM 2265 C C . GLY A 1 283 ? -36.808 -12.520 -4.212 1.00 47.97 283 GLY A C 1
ATOM 2266 O O . GLY A 1 283 ? -37.328 -11.429 -3.990 1.00 47.97 283 GLY A O 1
ATOM 2267 N N . SER A 1 284 ? -36.907 -13.091 -5.403 1.00 49.00 284 SER A N 1
ATOM 2268 C CA . SER A 1 284 ? -37.777 -12.587 -6.461 1.00 49.00 284 SER A CA 1
ATOM 2269 C C . SER A 1 284 ? -39.231 -12.541 -5.968 1.00 49.00 284 SER A C 1
ATOM 2271 O O . SER A 1 284 ? -39.962 -13.520 -6.070 1.00 49.00 284 SER A O 1
ATOM 2273 N N . SER A 1 285 ? -39.690 -11.388 -5.488 1.00 48.66 285 SER A N 1
ATOM 2274 C CA . SER A 1 285 ? -41.102 -11.095 -5.215 1.00 48.66 285 SER A CA 1
ATOM 2275 C C . SER A 1 285 ? -41.906 -10.869 -6.506 1.00 48.66 285 SER A C 1
ATOM 2277 O O . SER A 1 285 ? -42.854 -10.089 -6.530 1.00 48.66 285 SER A O 1
ATOM 2279 N N . ARG A 1 286 ? -41.540 -11.553 -7.601 1.00 49.88 286 ARG A N 1
ATOM 2280 C CA . ARG A 1 286 ? -42.351 -11.616 -8.827 1.00 49.88 286 ARG A CA 1
ATOM 2281 C C . ARG A 1 286 ? -43.490 -12.637 -8.756 1.00 49.88 286 ARG A C 1
ATOM 2283 O O . ARG A 1 286 ? -44.324 -12.615 -9.647 1.00 49.88 286 ARG A O 1
ATOM 2290 N N . ASP A 1 287 ? -43.585 -13.422 -7.683 1.00 48.28 287 ASP A N 1
ATOM 2291 C CA . ASP A 1 287 ? -44.688 -14.376 -7.470 1.00 48.28 287 ASP A CA 1
ATOM 2292 C C . ASP A 1 287 ? -45.797 -13.838 -6.536 1.00 48.28 287 ASP A C 1
ATOM 2294 O O . ASP A 1 287 ? -46.587 -14.608 -5.995 1.00 48.28 287 ASP A O 1
ATOM 2298 N N . LEU A 1 288 ? -45.862 -12.519 -6.306 1.00 45.91 288 LEU A N 1
ATOM 2299 C CA . LEU A 1 288 ? -46.873 -11.877 -5.443 1.00 45.91 288 LEU A CA 1
ATOM 2300 C C . LEU A 1 288 ? -47.677 -10.767 -6.147 1.00 45.91 288 LEU A C 1
ATOM 2302 O O . LEU A 1 288 ? -48.083 -9.794 -5.508 1.00 45.91 288 LEU A O 1
ATOM 2306 N N . LEU A 1 289 ? -47.929 -10.921 -7.449 1.00 43.66 289 LEU A N 1
ATOM 2307 C CA . LEU A 1 289 ? -48.982 -10.192 -8.164 1.00 43.66 289 LEU A CA 1
ATOM 2308 C C . LEU A 1 289 ? -49.857 -11.160 -8.957 1.00 43.66 289 LEU A C 1
ATOM 2310 O O . LEU A 1 289 ? -49.280 -11.985 -9.698 1.00 43.66 289 LEU A O 1
#

Secondary structure (DSSP, 8-state):
---------------S-HHHHHHHHHHHHHHHHHGGGGG-----HHHHHHHHHHHSGGGHHHHHHHHHHTT-TTHHHHHGGGTT-TTHHHHHHHHHHHHHHHHHHHHHHHHHHHTSS-HHHHHHHHHHHHHS-S-TTTT-TTTHHHHHHHHHHHHHHHHHHT--TT-THHHHHHHHHHHHHHHHHHHH-THHHHHHHHHHHHHHHHHHH--S-HHHHHHHHHHH-HHHHHHHHHHHHHHHHHS---GGGTTTT-----HHHHHHHHHHHIIIIIIHHHHHHH--GGG--

Radius of gyration: 22.71 Å; chains: 1; bounding box: 71×44×64 Å

pLDDT: mean 82.99, std 15.19, range [39.41, 97.94]

Sequence (289 aa):
MSRISQTSPSFAIAQGGGSFQHIVWIILCGIAAHGSILLTDYILWDGWSYGSWLSQHDQITHIRRLFQEIGRPLDMLFWLPFVGAENTAIWAKWAGVGAWLISPCLMYLVLAKAKLVPREVALSCCVLAVVLPVFDVLGELSIWMNTASVVLFWGAWLLVLSLPRRAPLSWFVRAVALGAFWLAFNLNSQLVFYCAFAVSLAALPKLRDGLPAVFDSLRRSFLRYPDFALLPFFYWGWKRIFTPNSGYYLDYNRPTLSADVLGQTSRSLWEGFVLSECYSLFGSSRDLL